Protein AF-A0A955RW13-F1 (afdb_monomer_lite)

Sequence (244 aa):
MKIMKAGRLACYWISVWMIIGTLNPRTCAAVESSLSVQYRVSESQRVLEEFVGYLHRVSLDEIASASKVLILIPNAIEESYVFKGQHGEGVMLYRSDNGSWNGPAFISLFGKSSDWNSADTTADLVMVLPSAAGMDPLLQHRFILGSDIRSVAGYPAKSDVFSSDPPIRTFLRQDDIFIGVDLNGSVIQEDLEANKAYYTQALTSHDILTGKHLSPGPDSGGFGGIITRMNGFPEFEQTMQRVE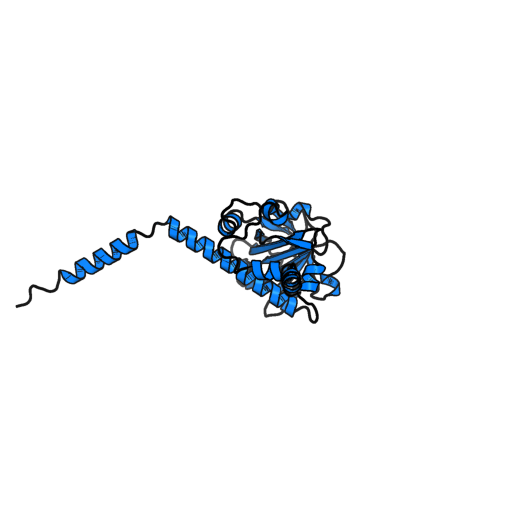

Radius of gyration: 22.82 Å; chains: 1; bounding box: 58×75×68 Å

Foldseek 3Di:
DDPPDDPPVVVVVVVVVVVVVPPDVVVVVLVVLLVVLQVQLAQQVVVLVLLQVQQPPHDLLNLLVQFFKKWKWFFFWQDPDDQRWIKTKHFMWGQDPVSAIFDRFIKMKIFHDPDDDDDRDTKIKMKTFRDPPLCPQVLDQKDFECVSADAWFFDSYSCGSNPPDGHIHMWIDDPSDITTDDRGGMMMGTDQSSVCSFQVDRDGSNCRRVVPDDPGGPDCPGCVVVSCVNSDPPVVVVVVVVVD

Secondary structure (DSSP, 8-state):
----SSHHHHHHHHHHHHHHTTS-HHHHHHHHHHHHHHHHHHHHHHHHHHHHHHSTT--HHHHHHH-SEEEEEEEEEEE-SSS-EEEEEEEEEEE-TTS-EEEEEEEEEEEEP-S-----EEEEEEEEE--STT-GGGGSSEEEBTTTB-EEEPPSSHHHHT-SS-SEEEEEEETTEEEE---TT-EEEE-HHHHHHHHSS---HHHHHTTS--PPPS-TTSTHHHHHHHH--SHHHHHHTT--

pLDDT: mean 75.48, std 17.55, range [38.62, 96.25]

Structure (mmCIF, N/CA/C/O backbone):
data_AF-A0A955RW13-F1
#
_entry.id   AF-A0A955RW13-F1
#
loop_
_atom_site.group_PDB
_atom_site.id
_atom_site.type_symbol
_atom_site.label_atom_id
_atom_site.label_alt_id
_atom_site.label_comp_id
_atom_site.label_asym_id
_atom_site.label_entity_id
_atom_site.label_seq_id
_atom_site.pdbx_PDB_ins_code
_atom_site.Cartn_x
_atom_site.Cartn_y
_atom_site.Cartn_z
_atom_site.occupancy
_atom_site.B_iso_or_equiv
_atom_site.auth_seq_id
_atom_site.auth_comp_id
_atom_site.auth_asym_id
_atom_site.auth_atom_id
_atom_site.pdbx_PDB_model_num
ATOM 1 N N . MET A 1 1 ? -1.149 58.645 45.155 1.00 42.94 1 MET A N 1
ATOM 2 C CA . MET A 1 1 ? -1.789 58.103 43.933 1.00 42.94 1 MET A CA 1
ATOM 3 C C . MET A 1 1 ? -0.889 57.035 43.311 1.00 42.94 1 MET A C 1
ATOM 5 O O . MET A 1 1 ? 0.039 57.408 42.612 1.00 42.94 1 MET A O 1
ATOM 9 N N . LYS A 1 2 ? -1.095 55.746 43.641 1.00 41.25 2 LYS A N 1
ATOM 10 C CA . LYS A 1 2 ? -0.652 54.532 42.899 1.00 41.25 2 LYS A CA 1
ATOM 11 C C . LYS A 1 2 ? -0.868 53.286 43.782 1.00 41.25 2 LYS A C 1
ATOM 13 O O . LYS A 1 2 ? 0.075 52.674 44.256 1.00 41.25 2 LYS A O 1
ATOM 18 N N . ILE A 1 3 ? -2.129 52.925 44.021 1.00 47.41 3 ILE A N 1
ATOM 19 C CA . ILE A 1 3 ? -2.504 51.635 44.634 1.00 47.41 3 ILE A CA 1
ATOM 20 C C . ILE A 1 3 ? -3.593 50.980 43.774 1.00 47.41 3 ILE A C 1
ATOM 22 O O . ILE A 1 3 ? -4.636 50.588 44.266 1.00 47.41 3 ILE A O 1
ATOM 26 N N . MET A 1 4 ? -3.426 50.955 42.449 1.00 44.25 4 MET A N 1
ATOM 27 C CA . MET A 1 4 ? -4.432 50.377 41.545 1.00 44.25 4 MET A CA 1
ATOM 28 C C . MET A 1 4 ? -3.802 49.898 40.229 1.00 44.25 4 MET A C 1
ATOM 30 O O . MET A 1 4 ? -4.106 50.457 39.184 1.00 44.25 4 MET A O 1
ATOM 34 N N . LYS A 1 5 ? -2.902 48.902 40.240 1.00 44.88 5 LYS A N 1
ATOM 35 C CA . LYS A 1 5 ? -2.536 48.166 38.999 1.00 44.88 5 LYS A CA 1
ATOM 36 C C . LYS A 1 5 ? -2.242 46.664 39.168 1.00 44.88 5 LYS A C 1
ATOM 38 O O . LYS A 1 5 ? -2.245 45.961 38.167 1.00 44.88 5 LYS A O 1
ATOM 43 N N . ALA A 1 6 ? -2.073 46.139 40.385 1.00 46.06 6 ALA A N 1
ATOM 44 C CA . ALA A 1 6 ? -1.667 44.738 40.582 1.00 46.06 6 ALA A CA 1
ATOM 45 C C . ALA A 1 6 ? -2.797 43.693 40.408 1.00 46.06 6 ALA A C 1
ATOM 47 O O . ALA A 1 6 ? -2.524 42.562 40.025 1.00 46.06 6 ALA A O 1
ATOM 48 N N . GLY A 1 7 ? -4.069 44.054 40.624 1.00 42.47 7 GLY A N 1
ATOM 49 C CA . GLY A 1 7 ? -5.179 43.082 40.609 1.00 42.47 7 GLY A CA 1
ATOM 50 C C . GLY A 1 7 ? -5.690 42.657 39.223 1.00 42.47 7 GLY A C 1
ATOM 51 O O . GLY A 1 7 ? -6.276 41.590 39.091 1.00 42.47 7 GLY A O 1
ATOM 52 N N . ARG A 1 8 ? -5.467 43.456 38.168 1.00 46.72 8 ARG A N 1
ATOM 53 C CA . ARG A 1 8 ? -6.015 43.169 36.822 1.00 46.72 8 ARG A CA 1
ATOM 54 C C . ARG A 1 8 ? -5.210 42.137 36.026 1.00 46.72 8 ARG A C 1
ATOM 56 O O . ARG A 1 8 ? -5.782 41.469 35.175 1.00 46.72 8 ARG A O 1
ATOM 63 N N . LEU A 1 9 ? -3.918 41.981 36.318 1.00 47.44 9 LEU A N 1
ATOM 64 C CA . LEU A 1 9 ? -3.059 40.974 35.680 1.00 47.44 9 LEU A CA 1
ATOM 65 C C . LEU A 1 9 ? -3.255 39.580 36.293 1.00 47.44 9 LEU A C 1
ATOM 67 O O . LEU A 1 9 ? -3.246 38.596 35.562 1.00 47.44 9 LEU A O 1
ATOM 71 N N . ALA A 1 10 ? -3.528 39.493 37.599 1.00 44.78 10 ALA A N 1
ATOM 72 C CA . ALA A 1 10 ? -3.781 38.221 38.279 1.00 44.78 10 ALA A CA 1
ATOM 73 C C . ALA A 1 10 ? -5.064 37.524 37.782 1.00 44.78 10 ALA A C 1
ATOM 75 O O . ALA A 1 10 ? -5.056 36.315 37.566 1.00 44.78 10 ALA A O 1
ATOM 76 N N . CYS A 1 11 ? -6.138 38.275 37.503 1.00 48.78 11 CYS A N 1
ATOM 77 C CA . CYS A 1 11 ? -7.357 37.696 36.926 1.00 48.78 11 CYS A CA 1
ATOM 78 C C . CYS A 1 11 ? -7.154 37.160 35.502 1.00 48.78 11 CYS A C 1
ATOM 80 O O . CYS A 1 11 ? -7.785 36.170 35.154 1.00 48.78 11 CYS A O 1
ATOM 82 N N . TYR A 1 12 ? -6.269 37.769 34.701 1.00 48.22 12 TYR A N 1
ATOM 83 C CA . TYR A 1 12 ? -6.042 37.358 33.309 1.00 48.22 12 TYR A CA 1
ATOM 84 C C . TYR A 1 12 ? -5.275 36.031 33.212 1.00 48.22 12 TYR A C 1
ATOM 86 O O . TYR A 1 12 ? -5.558 35.208 32.348 1.00 48.22 12 TYR A O 1
ATOM 94 N N . TRP A 1 13 ? -4.338 35.785 34.132 1.00 46.59 13 TRP A N 1
ATOM 95 C CA . TRP A 1 13 ? -3.596 34.521 34.189 1.00 46.59 13 TRP A CA 1
ATOM 96 C C . TRP A 1 13 ? -4.457 33.360 34.706 1.00 46.59 13 TRP A C 1
ATOM 98 O O . TRP A 1 13 ? -4.338 32.241 34.211 1.00 46.59 13 TRP A O 1
ATOM 108 N N . ILE A 1 14 ? -5.378 33.634 35.637 1.00 52.44 14 ILE A N 1
ATOM 109 C CA . ILE A 1 14 ? -6.316 32.632 36.168 1.00 52.44 14 ILE A CA 1
ATOM 110 C C . ILE A 1 14 ? -7.407 32.295 35.140 1.00 52.44 14 ILE A C 1
ATOM 112 O O . ILE A 1 14 ? -7.767 31.127 34.995 1.00 52.44 14 ILE A O 1
ATOM 116 N N . SER A 1 15 ? -7.896 33.275 34.370 1.00 51.44 15 SER A N 1
ATOM 117 C CA . SER A 1 15 ? -8.883 33.013 33.316 1.00 51.44 15 SER A CA 1
ATOM 118 C C . SER A 1 15 ? -8.293 32.244 32.131 1.00 51.44 15 SER A C 1
ATOM 120 O O . SER A 1 15 ? -8.970 31.382 31.581 1.00 51.44 15 SER A O 1
ATOM 122 N N . VAL A 1 16 ? -7.027 32.480 31.766 1.00 53.09 16 VAL A N 1
ATOM 123 C CA . VAL A 1 16 ? -6.359 31.721 30.691 1.00 53.09 16 VAL A CA 1
ATOM 124 C C . VAL A 1 16 ? -6.113 30.259 31.098 1.00 53.09 16 VAL A C 1
ATOM 126 O O . VAL A 1 16 ? -6.351 29.363 30.292 1.00 53.09 16 VAL A O 1
ATOM 129 N N . TRP A 1 17 ? -5.750 29.983 32.356 1.00 50.62 17 TRP A N 1
ATOM 130 C CA . TRP A 1 17 ? -5.615 28.605 32.859 1.00 50.62 17 TRP A CA 1
ATOM 131 C C . TRP A 1 17 ? -6.956 27.863 32.993 1.00 50.62 17 TRP A C 1
ATOM 133 O O . TRP A 1 17 ? -7.019 26.664 32.725 1.00 50.62 17 TRP A O 1
ATOM 143 N N . MET A 1 18 ? -8.047 28.557 33.345 1.00 47.19 18 MET A N 1
ATOM 144 C CA . MET A 1 18 ? -9.386 27.944 33.381 1.00 47.19 18 MET A CA 1
ATOM 145 C C . MET A 1 18 ? -9.926 27.590 31.994 1.00 47.19 18 MET A C 1
ATOM 147 O O . MET A 1 18 ? -10.647 26.605 31.867 1.00 47.19 18 MET A O 1
ATOM 151 N N . ILE A 1 19 ? -9.574 28.350 30.954 1.00 53.59 19 ILE A N 1
ATOM 152 C CA . ILE A 1 19 ? -10.000 28.033 29.584 1.00 53.59 19 ILE A CA 1
ATOM 153 C C . ILE A 1 19 ? -9.232 26.809 29.053 1.00 53.59 19 ILE A C 1
ATOM 155 O O . ILE A 1 19 ? -9.830 25.940 28.423 1.00 53.59 19 ILE A O 1
ATOM 159 N N . ILE A 1 20 ? -7.946 26.664 29.397 1.00 54.00 20 ILE A N 1
ATOM 160 C CA . ILE A 1 20 ? -7.120 25.505 29.005 1.00 54.00 20 ILE A CA 1
ATOM 161 C C . ILE A 1 20 ? -7.543 24.218 29.742 1.00 54.00 20 ILE A C 1
ATOM 163 O O . ILE A 1 20 ? -7.501 23.136 29.163 1.00 54.00 20 ILE A O 1
ATOM 167 N N . GLY A 1 21 ? -8.037 24.322 30.982 1.00 49.50 21 GLY A N 1
ATOM 168 C CA . GLY A 1 21 ? -8.491 23.178 31.789 1.00 49.50 21 GLY A CA 1
ATOM 169 C C . GLY A 1 21 ? -9.761 22.465 31.299 1.00 49.50 21 GLY A C 1
ATOM 170 O O . GLY A 1 21 ? -10.187 21.499 31.928 1.00 49.50 21 GLY A O 1
ATOM 171 N N . THR A 1 22 ? -10.376 22.919 30.202 1.00 54.78 22 THR A N 1
ATOM 172 C CA . THR A 1 22 ? -11.577 22.292 29.614 1.00 54.78 22 THR A CA 1
ATOM 173 C C . THR A 1 22 ? -11.295 21.452 28.368 1.00 54.78 22 THR A C 1
ATOM 175 O O . THR A 1 22 ? -12.201 20.774 27.878 1.00 54.78 22 THR A O 1
ATOM 178 N N . LEU A 1 23 ? -10.048 21.421 27.881 1.00 52.84 23 LEU A N 1
ATOM 179 C CA . LEU A 1 23 ? -9.635 20.471 26.849 1.00 52.84 23 LEU A CA 1
ATOM 180 C C . LEU A 1 23 ? -9.520 19.088 27.486 1.00 52.84 23 LEU A C 1
ATOM 182 O O . LEU A 1 23 ? -8.485 18.680 28.008 1.00 52.84 23 LEU A O 1
ATOM 186 N N . ASN A 1 24 ? -10.647 18.385 27.484 1.00 57.31 24 ASN A N 1
ATOM 187 C CA . ASN A 1 24 ? -10.742 17.001 27.906 1.00 57.31 24 ASN A CA 1
ATOM 188 C C . ASN A 1 24 ? -9.656 16.195 27.159 1.00 57.31 24 ASN A C 1
ATOM 190 O O . ASN A 1 24 ? -9.630 16.225 25.930 1.00 57.31 24 ASN A O 1
ATOM 194 N N . PRO A 1 25 ? -8.772 15.437 27.831 1.00 60.44 25 PRO A N 1
ATOM 195 C CA . PRO A 1 25 ? -7.669 14.725 27.166 1.00 60.44 25 PRO A CA 1
ATOM 196 C C . PRO A 1 25 ? -8.153 13.767 26.062 1.00 60.44 25 PRO A C 1
ATOM 198 O O . PRO A 1 25 ? -7.442 13.491 25.101 1.00 60.44 25 PRO A O 1
ATOM 201 N N . ARG A 1 26 ? -9.415 13.327 26.152 1.00 58.16 26 ARG A N 1
ATOM 202 C CA . ARG A 1 26 ? -10.095 12.506 25.142 1.00 58.16 26 ARG A CA 1
ATOM 203 C C . ARG A 1 26 ? -10.322 13.222 23.809 1.00 58.16 26 ARG A C 1
ATOM 205 O O . ARG A 1 26 ? -10.229 12.574 22.775 1.00 58.16 26 ARG A O 1
ATOM 212 N N . THR A 1 27 ? -10.614 14.526 23.808 1.00 60.31 27 THR A N 1
ATOM 213 C CA . THR A 1 27 ? -10.806 15.270 22.551 1.00 60.31 27 THR A CA 1
ATOM 214 C C . THR A 1 27 ? -9.478 15.507 21.840 1.00 60.31 27 THR A C 1
ATOM 216 O O . THR A 1 27 ? -9.446 15.490 20.620 1.00 60.31 27 THR A O 1
ATOM 219 N N . CYS A 1 28 ? -8.377 15.651 22.583 1.00 56.97 28 CYS A N 1
ATOM 220 C CA . CYS A 1 28 ? -7.040 15.809 22.006 1.00 56.97 28 CYS A CA 1
ATOM 221 C C . CYS A 1 28 ? -6.574 14.531 21.283 1.00 56.97 28 CYS A C 1
ATOM 223 O O . CYS A 1 28 ? -6.187 14.599 20.123 1.00 56.97 28 CYS A O 1
ATOM 225 N N . ALA A 1 29 ? -6.721 13.360 21.917 1.00 61.34 29 ALA A N 1
ATOM 226 C CA . ALA A 1 29 ? -6.347 12.069 21.322 1.00 61.34 29 ALA A CA 1
ATOM 227 C C . ALA A 1 29 ? -7.210 11.681 20.102 1.00 61.34 29 ALA A C 1
ATOM 229 O O . ALA A 1 29 ? -6.725 11.082 19.142 1.00 61.34 29 ALA A O 1
ATOM 230 N N . ALA A 1 30 ? -8.498 12.042 20.112 1.00 60.31 30 ALA A N 1
ATOM 231 C CA . ALA A 1 30 ? -9.379 11.827 18.963 1.00 60.31 30 ALA A CA 1
ATOM 232 C C . ALA A 1 30 ? -8.985 12.708 17.763 1.00 60.31 30 ALA A C 1
ATOM 234 O O . ALA A 1 30 ? -9.000 12.249 16.625 1.00 60.31 30 ALA A O 1
ATOM 235 N N . VAL A 1 31 ? -8.585 13.959 18.010 1.00 64.25 31 VAL A N 1
ATOM 236 C CA . VAL A 1 31 ? -8.102 14.853 16.948 1.00 64.25 31 VAL A CA 1
ATOM 237 C C . VAL A 1 31 ? -6.751 14.377 16.408 1.00 64.25 31 VAL A C 1
ATOM 239 O O . VAL A 1 31 ? -6.580 14.304 15.196 1.00 64.25 31 VAL A O 1
ATOM 242 N N . GLU A 1 32 ? -5.820 13.978 17.275 1.00 69.06 32 GLU A N 1
ATOM 243 C CA . GLU A 1 32 ? -4.501 13.467 16.880 1.00 69.06 32 GLU A CA 1
ATOM 244 C C . GLU A 1 32 ? -4.594 12.209 16.002 1.00 69.06 32 GLU A C 1
ATOM 246 O O . GLU A 1 32 ? -3.993 12.165 14.930 1.00 69.06 32 GLU A O 1
ATOM 251 N N . SER A 1 33 ? -5.425 11.238 16.394 1.00 68.69 33 SER A N 1
ATOM 252 C CA . SER A 1 33 ? -5.683 10.038 15.582 1.00 68.69 33 SER A CA 1
ATOM 253 C C . SER A 1 33 ? -6.356 10.354 14.242 1.00 68.69 33 SER A C 1
ATOM 255 O O . SER A 1 33 ? -6.008 9.766 13.223 1.00 68.69 33 SER A O 1
ATOM 257 N N . SER A 1 34 ? -7.282 11.317 14.197 1.00 69.12 34 SER A N 1
ATOM 258 C CA . SER A 1 34 ? -7.908 11.726 12.932 1.00 69.12 34 SER A CA 1
ATOM 259 C C . SER A 1 34 ? -6.924 12.407 11.971 1.00 69.12 34 SER A C 1
ATOM 261 O O . SER A 1 34 ? -7.019 12.217 10.758 1.00 69.12 34 SER A O 1
ATOM 263 N N . LEU A 1 35 ? -5.964 13.179 12.495 1.00 74.19 35 LEU A N 1
ATOM 264 C CA . LEU A 1 35 ? -4.938 13.859 11.702 1.00 74.19 35 LEU A CA 1
ATOM 265 C C . LEU A 1 35 ? -3.891 12.876 11.171 1.00 74.19 35 LEU A C 1
ATOM 267 O O . LEU A 1 35 ? -3.518 12.972 10.004 1.00 74.19 35 LEU A O 1
ATOM 271 N N . SER A 1 36 ? -3.448 11.915 11.988 1.00 81.75 36 SER A N 1
ATOM 272 C CA . SER A 1 36 ? -2.479 10.900 11.554 1.00 81.75 36 SER A CA 1
ATOM 273 C C . SER A 1 36 ? -3.051 10.000 10.455 1.00 81.75 36 SER A C 1
ATOM 275 O O . SER A 1 36 ? -2.387 9.726 9.457 1.00 81.75 36 SER A O 1
ATOM 277 N N . VAL A 1 37 ? -4.320 9.612 10.584 1.00 85.31 37 VAL A N 1
ATOM 278 C CA . VAL A 1 37 ? -5.053 8.838 9.578 1.00 85.31 37 VAL A CA 1
ATOM 279 C C . VAL A 1 37 ? -5.177 9.606 8.259 1.00 85.31 37 VAL A C 1
ATOM 281 O O . VAL A 1 37 ? -4.891 9.054 7.195 1.00 85.31 37 VAL A O 1
ATOM 284 N N . GLN A 1 38 ? -5.554 10.888 8.306 1.00 84.38 38 GLN A N 1
ATOM 285 C CA . GLN A 1 38 ? -5.628 11.735 7.110 1.00 84.38 38 GLN A CA 1
ATOM 286 C C . GLN A 1 38 ? -4.262 11.910 6.442 1.00 84.38 38 GLN A C 1
ATOM 288 O O . GLN A 1 38 ? -4.168 11.833 5.217 1.00 84.38 38 GLN A O 1
ATOM 293 N N . TYR A 1 39 ? -3.205 12.091 7.234 1.00 86.44 39 TYR A N 1
ATOM 294 C CA . TYR A 1 39 ? -1.836 12.182 6.737 1.00 86.44 39 TYR A CA 1
ATOM 295 C C . TYR A 1 39 ? -1.414 10.903 6.002 1.00 86.44 39 TYR A C 1
ATOM 297 O O . TYR A 1 39 ? -0.985 10.975 4.854 1.00 86.44 39 TYR A O 1
ATOM 305 N N . ARG A 1 40 ? -1.627 9.725 6.606 1.00 89.44 40 ARG A N 1
ATOM 306 C CA . ARG A 1 40 ? -1.324 8.422 5.982 1.00 89.44 40 ARG A CA 1
ATOM 307 C C . ARG A 1 40 ? -2.047 8.237 4.660 1.00 89.44 40 ARG A C 1
ATOM 309 O O . ARG A 1 40 ? -1.454 7.751 3.700 1.00 89.44 40 ARG A O 1
ATOM 316 N N . VAL A 1 41 ? -3.317 8.632 4.609 1.00 88.75 41 VAL A N 1
ATOM 317 C CA . VAL A 1 41 ? -4.108 8.612 3.380 1.00 88.75 41 VAL A CA 1
ATOM 318 C C . VAL A 1 41 ? -3.482 9.536 2.338 1.00 88.75 41 VAL A C 1
ATOM 320 O O . VAL A 1 41 ? -3.088 9.045 1.287 1.00 88.75 41 VAL A O 1
ATOM 323 N N . SER A 1 42 ? -3.321 10.824 2.643 1.00 88.38 42 SER A N 1
ATOM 324 C CA . SER A 1 42 ? -2.771 11.830 1.722 1.00 88.38 42 SER A CA 1
ATOM 325 C C . SER A 1 42 ? -1.399 11.439 1.168 1.00 88.38 42 SER A C 1
ATOM 327 O O . SER A 1 42 ? -1.170 11.482 -0.039 1.00 88.38 42 SER A O 1
ATOM 329 N N . GLU A 1 43 ? -0.484 11.007 2.032 1.00 90.62 43 GLU A N 1
ATOM 330 C CA . GLU A 1 43 ? 0.863 10.620 1.617 1.00 90.62 43 GLU A CA 1
ATOM 331 C C . GLU A 1 43 ? 0.867 9.336 0.785 1.00 90.62 43 GLU A C 1
ATOM 333 O O . GLU A 1 43 ? 1.573 9.247 -0.214 1.00 90.62 43 GLU A O 1
ATOM 338 N N . SER A 1 44 ? 0.022 8.360 1.116 1.00 92.81 44 SER A N 1
ATOM 339 C CA . SER A 1 44 ? -0.118 7.158 0.288 1.00 92.81 44 SER A CA 1
ATOM 340 C C . SER A 1 44 ? -0.683 7.488 -1.099 1.00 92.81 44 SER A C 1
ATOM 342 O O . SER A 1 44 ? -0.281 6.877 -2.088 1.00 92.81 44 SER A O 1
ATOM 344 N N . GLN A 1 45 ? -1.589 8.470 -1.203 1.00 90.12 45 GLN A N 1
ATOM 345 C CA . GLN A 1 45 ? -2.083 8.960 -2.495 1.00 90.12 45 GLN A CA 1
ATOM 346 C C . GLN A 1 45 ? -0.958 9.592 -3.317 1.00 90.12 45 GLN A C 1
ATOM 348 O O . GLN A 1 45 ? -0.814 9.253 -4.491 1.00 90.12 45 GLN A O 1
ATOM 353 N N . ARG A 1 46 ? -0.135 10.445 -2.693 1.00 91.31 46 ARG A N 1
ATOM 354 C CA . ARG A 1 46 ? 1.047 11.051 -3.323 1.00 91.31 46 ARG A CA 1
ATOM 355 C C . ARG A 1 46 ? 1.983 9.979 -3.880 1.00 91.31 46 ARG A C 1
ATOM 357 O O . ARG A 1 46 ? 2.338 10.029 -5.053 1.00 91.31 46 ARG A O 1
ATOM 364 N N . VAL A 1 47 ? 2.315 8.977 -3.066 1.00 92.75 47 VAL A N 1
ATOM 365 C CA . VAL A 1 47 ? 3.195 7.867 -3.459 1.00 92.75 47 VAL A CA 1
ATOM 366 C C . VAL A 1 47 ? 2.628 7.080 -4.642 1.00 92.75 47 VAL A C 1
ATOM 368 O O . VAL A 1 47 ? 3.366 6.739 -5.564 1.00 92.75 47 VAL A O 1
ATOM 371 N N . LEU A 1 48 ? 1.318 6.809 -4.655 1.00 91.50 48 LEU A N 1
ATOM 372 C CA . LEU A 1 48 ? 0.676 6.134 -5.784 1.00 91.50 48 LEU A CA 1
ATOM 373 C C . LEU A 1 48 ? 0.750 6.973 -7.065 1.00 91.50 48 LEU A C 1
ATOM 375 O O . LEU A 1 48 ? 1.074 6.439 -8.124 1.00 91.50 48 LEU A O 1
ATOM 379 N N . GLU A 1 49 ? 0.450 8.269 -6.983 1.00 89.25 49 GLU A N 1
ATOM 380 C CA . GLU A 1 49 ? 0.490 9.176 -8.134 1.00 89.25 49 GLU A CA 1
ATOM 381 C C . GLU A 1 49 ? 1.910 9.316 -8.698 1.00 89.25 49 GLU A C 1
ATOM 383 O O . GLU A 1 49 ? 2.101 9.270 -9.914 1.00 89.25 49 GLU A O 1
ATOM 388 N N . GLU A 1 50 ? 2.917 9.398 -7.832 1.00 90.75 50 GLU A N 1
ATOM 389 C CA . GLU A 1 50 ? 4.325 9.411 -8.230 1.00 90.75 50 GLU A CA 1
ATOM 390 C C . GLU A 1 50 ? 4.775 8.081 -8.832 1.00 90.75 50 GLU A C 1
ATOM 392 O O . GLU A 1 50 ? 5.484 8.081 -9.836 1.00 90.75 50 GLU A O 1
ATOM 397 N N . PHE A 1 51 ? 4.344 6.946 -8.275 1.00 91.38 51 PHE A N 1
ATOM 398 C CA . PHE A 1 51 ? 4.658 5.630 -8.831 1.00 91.38 51 PHE A CA 1
ATOM 399 C C . PHE A 1 51 ? 4.053 5.448 -10.227 1.00 91.38 51 PHE A C 1
ATOM 401 O O . PHE A 1 51 ? 4.739 5.009 -11.151 1.00 91.38 51 PHE A O 1
ATOM 408 N N . VAL A 1 52 ? 2.790 5.849 -10.411 1.00 88.56 52 VAL A N 1
ATOM 409 C CA . VAL A 1 52 ? 2.131 5.878 -11.727 1.00 88.56 52 VAL A CA 1
ATOM 410 C C . VAL A 1 52 ? 2.898 6.796 -12.682 1.00 88.56 52 VAL A C 1
ATOM 412 O O . VAL A 1 52 ? 3.166 6.410 -13.816 1.00 88.56 52 VAL A O 1
ATOM 415 N N . GLY A 1 53 ? 3.288 7.990 -12.225 1.00 87.75 53 GLY A N 1
ATOM 416 C CA . GLY A 1 53 ? 4.053 8.949 -13.021 1.00 87.75 53 GLY A CA 1
ATOM 417 C C . GLY A 1 53 ? 5.443 8.444 -13.424 1.00 87.75 53 GLY A C 1
ATOM 418 O O . GLY A 1 53 ? 5.892 8.716 -14.540 1.00 87.75 53 GLY A O 1
ATOM 419 N N . TYR A 1 54 ? 6.100 7.677 -12.550 1.00 88.56 54 TYR A N 1
ATOM 420 C CA . TYR A 1 54 ? 7.406 7.069 -12.802 1.00 88.56 54 TYR A CA 1
ATOM 421 C C . TYR A 1 54 ? 7.332 5.969 -13.868 1.00 88.56 54 TYR A C 1
ATOM 423 O O . TYR A 1 54 ? 8.219 5.845 -14.717 1.00 88.56 54 TYR A O 1
ATOM 431 N N . LEU A 1 55 ? 6.249 5.187 -13.873 1.00 83.31 55 LEU A N 1
ATOM 432 C CA . LEU A 1 55 ? 5.970 4.195 -14.907 1.00 83.31 55 LEU A CA 1
ATOM 433 C C . LEU A 1 55 ? 5.558 4.906 -16.207 1.00 83.31 55 LEU A C 1
ATOM 435 O O . LEU A 1 55 ? 4.383 5.011 -16.549 1.00 83.31 55 LEU A O 1
ATOM 439 N N . HIS A 1 56 ? 6.542 5.413 -16.956 1.00 70.69 56 HIS A N 1
ATOM 440 C CA . HIS A 1 56 ? 6.329 6.118 -18.221 1.00 70.69 56 HIS A CA 1
ATOM 441 C C . HIS A 1 56 ? 5.283 5.417 -19.111 1.00 70.69 56 HIS A C 1
ATOM 443 O O . HIS A 1 56 ? 5.440 4.249 -19.470 1.00 70.69 56 HIS A O 1
ATOM 449 N N . ARG A 1 57 ? 4.259 6.169 -19.546 1.00 72.88 57 ARG A N 1
ATOM 450 C CA . ARG A 1 57 ? 3.149 5.697 -20.406 1.00 72.88 57 ARG A CA 1
ATOM 451 C C . ARG A 1 57 ? 2.217 4.666 -19.755 1.00 72.88 57 ARG A C 1
ATOM 453 O O . ARG A 1 57 ? 1.585 3.896 -20.477 1.00 72.88 57 ARG A O 1
ATOM 460 N N . VAL A 1 58 ? 2.129 4.653 -18.429 1.00 79.06 58 VAL A N 1
ATOM 461 C CA . VAL A 1 58 ? 1.129 3.886 -17.688 1.00 79.06 58 VAL A CA 1
ATOM 462 C C . VAL A 1 58 ? 0.164 4.854 -17.007 1.00 79.06 58 VAL A C 1
ATOM 464 O O . VAL A 1 58 ? 0.572 5.782 -16.318 1.00 79.06 58 VAL A O 1
ATOM 467 N N . SER A 1 59 ? -1.128 4.659 -17.232 1.00 82.06 59 SER A N 1
ATOM 468 C CA . SER A 1 59 ? -2.198 5.391 -16.553 1.00 82.06 59 SER A CA 1
ATOM 469 C C . SER A 1 59 ? -2.578 4.732 -15.224 1.00 82.06 59 SER A C 1
ATOM 471 O O . SER A 1 59 ? -2.347 3.539 -15.011 1.00 82.06 59 SER A O 1
ATOM 473 N N . LEU A 1 60 ? -3.214 5.501 -14.333 1.00 80.88 60 LEU A N 1
ATOM 474 C CA . LEU A 1 60 ? -3.767 4.968 -13.084 1.00 80.88 60 LEU A CA 1
ATOM 475 C C . LEU A 1 60 ? -4.759 3.828 -13.360 1.00 80.88 60 LEU A C 1
ATOM 477 O O . LEU A 1 60 ? -4.729 2.818 -12.662 1.00 80.88 60 LEU A O 1
ATOM 481 N N . ASP A 1 61 ? -5.568 3.957 -14.412 1.00 81.19 61 ASP A N 1
ATOM 482 C CA . ASP A 1 61 ? -6.548 2.947 -14.818 1.00 81.19 61 ASP A CA 1
ATOM 483 C C . ASP A 1 61 ? -5.873 1.654 -15.275 1.00 81.19 61 ASP A C 1
ATOM 485 O O . ASP A 1 61 ? -6.348 0.566 -14.963 1.00 81.19 61 ASP A O 1
ATOM 489 N N . GLU A 1 62 ? -4.732 1.738 -15.963 1.00 82.69 62 GLU A N 1
ATOM 490 C CA . GLU A 1 62 ? -3.972 0.552 -16.355 1.00 82.69 62 GLU A CA 1
ATOM 491 C C . GLU A 1 62 ? -3.426 -0.192 -15.132 1.00 82.69 62 GLU A C 1
ATOM 493 O O . GLU A 1 62 ? -3.617 -1.406 -15.042 1.00 82.69 62 GLU A O 1
ATOM 498 N N . ILE A 1 63 ? -2.830 0.511 -14.160 1.00 84.00 63 ILE A N 1
ATOM 499 C CA . ILE A 1 63 ? -2.364 -0.120 -12.911 1.00 84.00 63 ILE A CA 1
ATOM 500 C C . ILE A 1 63 ? -3.538 -0.686 -12.125 1.00 84.00 63 ILE A C 1
ATOM 502 O O . ILE A 1 63 ? -3.486 -1.835 -11.689 1.00 84.00 63 ILE A O 1
ATOM 506 N N . ALA A 1 64 ? -4.619 0.077 -11.991 1.00 82.94 64 ALA A N 1
ATOM 507 C CA . ALA A 1 64 ? -5.835 -0.365 -11.327 1.00 82.94 64 ALA A CA 1
ATOM 508 C C . ALA A 1 64 ? -6.454 -1.588 -12.030 1.00 82.94 64 ALA A C 1
ATOM 510 O O . ALA A 1 64 ? -7.016 -2.473 -11.388 1.00 82.94 64 ALA A O 1
ATOM 511 N N . SER A 1 65 ? -6.340 -1.676 -13.357 1.00 83.38 65 SER A N 1
ATOM 512 C CA . SER A 1 65 ? -6.883 -2.789 -14.131 1.00 83.38 65 SER A CA 1
ATOM 513 C C . SER A 1 65 ? -6.058 -4.074 -14.000 1.00 83.38 65 SER A C 1
ATOM 515 O O . SER A 1 65 ? -6.624 -5.168 -14.024 1.00 83.38 65 SER A O 1
ATOM 517 N N . ALA A 1 66 ? -4.741 -3.934 -13.850 1.00 84.06 66 ALA A N 1
ATOM 518 C CA . ALA A 1 66 ? -3.782 -5.033 -13.846 1.00 84.06 66 ALA A CA 1
ATOM 519 C C . ALA A 1 66 ? -3.373 -5.489 -12.438 1.00 84.06 66 ALA A C 1
ATOM 521 O O . ALA A 1 66 ? -2.711 -6.513 -12.302 1.00 84.06 66 ALA A O 1
ATOM 522 N N . SER A 1 67 ? -3.756 -4.744 -11.399 1.00 88.38 67 SER A N 1
ATOM 523 C CA . SER A 1 67 ? -3.490 -5.087 -10.004 1.00 88.38 67 SER A CA 1
ATOM 524 C C . SER A 1 67 ? -4.745 -5.561 -9.278 1.00 88.38 67 SER A C 1
ATOM 526 O O . SER A 1 67 ? -5.868 -5.119 -9.535 1.00 88.38 67 SER A O 1
ATOM 528 N N . LYS A 1 68 ? -4.534 -6.495 -8.353 1.00 89.94 68 LYS A N 1
ATOM 529 C CA . LYS A 1 68 ? -5.527 -6.970 -7.391 1.00 89.94 68 LYS A CA 1
ATOM 530 C C . LYS A 1 68 ? -5.319 -6.359 -6.016 1.00 89.94 68 LYS A C 1
ATOM 532 O O . LYS A 1 68 ? -6.305 -6.087 -5.342 1.00 89.94 68 LYS A O 1
ATOM 537 N N . VAL A 1 69 ? -4.073 -6.109 -5.616 1.00 92.00 69 VAL A N 1
ATOM 538 C CA . VAL A 1 69 ? -3.755 -5.423 -4.357 1.00 92.00 69 VAL A CA 1
ATOM 539 C C . VAL A 1 69 ? -2.695 -4.362 -4.599 1.00 92.00 69 VAL A C 1
ATOM 541 O O . VAL A 1 69 ? -1.728 -4.595 -5.328 1.00 92.00 69 VAL A O 1
ATOM 544 N N . LEU A 1 70 ? -2.884 -3.214 -3.952 1.00 93.88 70 LEU A N 1
ATOM 545 C CA . LEU A 1 70 ? -1.883 -2.162 -3.828 1.00 93.88 70 LEU A CA 1
ATOM 546 C C . LEU A 1 70 ? -1.617 -1.912 -2.348 1.00 93.88 70 LEU A C 1
ATOM 548 O O . LEU A 1 70 ? -2.549 -1.700 -1.574 1.00 93.88 70 LEU A O 1
ATOM 552 N N . ILE A 1 71 ? -0.347 -1.935 -1.965 1.00 95.25 71 ILE A N 1
ATOM 553 C CA . ILE A 1 71 ? 0.119 -1.565 -0.631 1.00 95.25 71 ILE A CA 1
ATOM 554 C C . ILE A 1 71 ? 1.010 -0.339 -0.780 1.00 95.25 71 ILE A C 1
ATOM 556 O O . ILE A 1 71 ? 1.937 -0.340 -1.588 1.00 95.25 71 ILE A O 1
ATOM 560 N N . LEU A 1 72 ? 0.711 0.700 -0.011 1.00 96.25 72 LEU A N 1
ATOM 561 C CA . LEU A 1 72 ? 1.358 2.003 -0.090 1.00 96.25 72 LEU A CA 1
ATOM 562 C C . LEU A 1 72 ? 1.777 2.391 1.323 1.00 96.25 72 LEU A C 1
ATOM 564 O O . LEU A 1 72 ? 0.919 2.544 2.191 1.00 96.25 72 LEU A O 1
ATOM 568 N N . ILE A 1 73 ? 3.080 2.499 1.564 1.00 95.38 73 ILE A N 1
ATOM 569 C CA . ILE A 1 73 ? 3.637 2.837 2.878 1.00 95.38 73 ILE A CA 1
ATOM 570 C C . ILE A 1 73 ? 4.577 4.029 2.683 1.00 95.38 73 ILE A C 1
ATOM 572 O O . ILE A 1 73 ? 5.741 3.835 2.325 1.00 95.38 73 ILE A O 1
ATOM 576 N N . PRO A 1 74 ? 4.070 5.262 2.836 1.00 93.19 74 PRO A N 1
ATOM 577 C CA . PRO A 1 74 ? 4.885 6.460 2.712 1.00 93.19 74 PRO A CA 1
ATOM 578 C C . PRO A 1 74 ? 5.836 6.613 3.900 1.00 93.19 74 PRO A C 1
ATOM 580 O O . PRO A 1 74 ? 5.508 6.211 5.017 1.00 93.19 74 PRO A O 1
ATOM 583 N N . ASN A 1 75 ? 6.976 7.265 3.670 1.00 88.12 75 ASN A N 1
ATOM 584 C CA . ASN A 1 75 ? 7.919 7.675 4.718 1.00 88.12 75 ASN A CA 1
ATOM 585 C C . ASN A 1 75 ? 8.303 6.546 5.700 1.00 88.12 75 ASN A C 1
ATOM 587 O O . ASN A 1 75 ? 8.458 6.793 6.896 1.00 88.12 75 ASN A O 1
ATOM 591 N N . ALA A 1 76 ? 8.448 5.309 5.216 1.00 85.50 76 ALA A N 1
ATOM 592 C CA . ALA A 1 76 ? 8.920 4.200 6.035 1.00 85.50 76 ALA A CA 1
ATOM 593 C C . ALA A 1 76 ? 10.324 4.527 6.563 1.00 85.50 76 ALA A C 1
ATOM 595 O O . ALA A 1 76 ? 11.215 4.881 5.791 1.00 85.50 76 ALA A O 1
ATOM 596 N N . ILE A 1 77 ? 10.495 4.440 7.880 1.00 75.81 77 ILE A N 1
ATOM 597 C CA . ILE A 1 77 ? 11.711 4.809 8.599 1.00 75.81 77 ILE A CA 1
ATOM 598 C C . ILE A 1 77 ? 12.599 3.574 8.731 1.00 75.81 77 ILE A C 1
ATOM 600 O O . ILE A 1 77 ? 12.162 2.518 9.201 1.00 75.81 77 ILE A O 1
ATOM 604 N N . GLU A 1 78 ? 13.869 3.722 8.373 1.00 69.88 78 GLU A N 1
ATOM 605 C CA . GLU A 1 78 ? 14.909 2.762 8.726 1.00 69.88 78 GLU A CA 1
ATOM 606 C C . GLU A 1 78 ? 15.598 3.210 10.023 1.00 69.88 78 GLU A C 1
ATOM 608 O O . GLU A 1 78 ? 16.434 4.112 10.013 1.00 69.88 78 GLU A O 1
ATOM 613 N N . GLU A 1 79 ? 15.254 2.604 11.166 1.00 55.75 79 GLU A N 1
ATOM 614 C CA . GLU A 1 79 ? 15.909 2.943 12.435 1.00 55.75 79 GLU A CA 1
ATOM 615 C C . GLU A 1 79 ? 17.219 2.158 12.602 1.00 55.75 79 GLU A C 1
ATOM 617 O O . GLU A 1 79 ? 17.259 0.921 12.592 1.00 55.75 79 GLU A O 1
ATOM 622 N N . SER A 1 80 ? 18.325 2.883 12.792 1.00 52.28 80 SER A N 1
ATOM 623 C CA . SER A 1 80 ? 19.677 2.317 12.809 1.00 52.28 80 SER A CA 1
ATOM 624 C C . SER A 1 80 ? 20.431 2.580 14.118 1.00 52.28 80 SER A C 1
ATOM 626 O O . SER A 1 80 ? 21.495 3.186 14.112 1.00 52.28 80 SER A O 1
ATOM 628 N N . TYR A 1 81 ? 1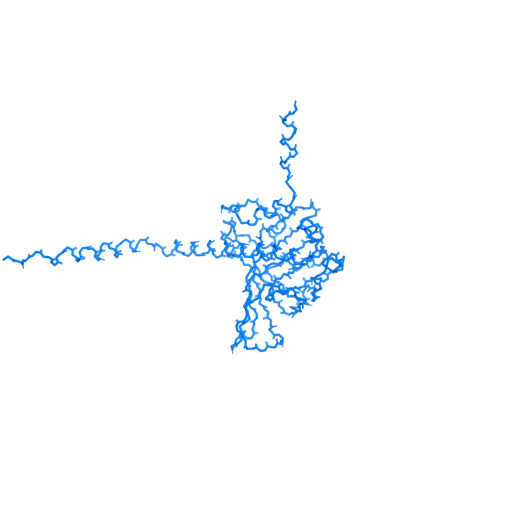9.953 2.093 15.274 1.00 45.12 81 TYR A N 1
ATOM 629 C CA . TYR A 1 81 ? 20.826 2.132 16.467 1.00 45.12 81 TYR A CA 1
ATOM 630 C C . TYR A 1 81 ? 20.599 1.071 17.555 1.00 45.12 81 TYR A C 1
ATOM 632 O O . TYR A 1 81 ? 21.577 0.571 18.107 1.00 45.12 81 TYR A O 1
ATOM 640 N N . VAL A 1 82 ? 19.360 0.664 17.863 1.00 43.34 82 VAL A N 1
ATOM 641 C CA . VAL A 1 82 ? 19.102 -0.291 18.974 1.00 43.34 82 VAL A CA 1
ATOM 642 C C . VAL A 1 82 ? 18.154 -1.423 18.579 1.00 43.34 82 VAL A C 1
ATOM 644 O O . VAL A 1 82 ? 18.408 -2.582 18.907 1.00 43.34 82 VAL A O 1
ATOM 647 N N . PHE A 1 83 ? 17.122 -1.116 17.7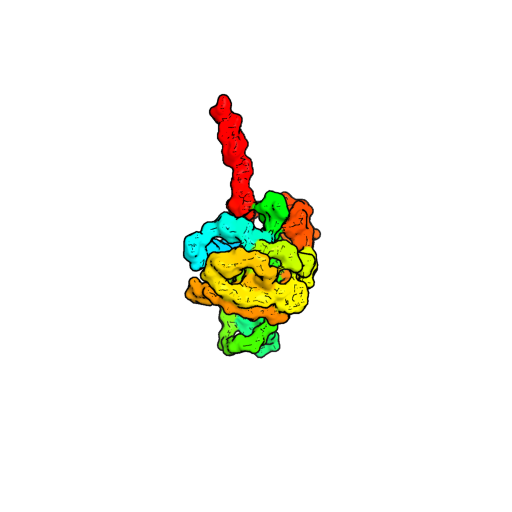95 1.00 52.94 83 PHE A N 1
ATOM 648 C CA . PHE A 1 83 ? 16.237 -2.086 17.160 1.00 52.94 83 PHE A CA 1
ATOM 649 C C . PHE A 1 83 ? 16.498 -2.017 15.655 1.00 52.94 83 PHE A C 1
ATOM 651 O O . PHE A 1 83 ? 16.084 -1.072 15.005 1.00 52.94 83 PHE A O 1
ATOM 658 N N . LYS A 1 84 ? 17.271 -2.963 15.106 1.00 52.91 84 LYS A N 1
ATOM 659 C CA . LYS A 1 84 ? 17.589 -3.021 13.667 1.00 52.91 84 LYS A CA 1
ATOM 660 C C . LYS A 1 84 ? 16.340 -3.406 12.872 1.00 52.91 84 LYS A C 1
ATOM 662 O O . LYS A 1 84 ? 16.147 -4.587 12.570 1.00 52.91 84 LYS A O 1
ATOM 667 N N . GLY A 1 85 ? 15.476 -2.439 12.599 1.00 68.56 85 GLY A N 1
ATOM 668 C CA . GLY A 1 85 ? 14.199 -2.687 11.957 1.00 68.56 85 GLY A CA 1
ATOM 669 C C . GLY A 1 85 ? 13.751 -1.534 11.077 1.00 68.56 85 GLY A C 1
ATOM 670 O O . GLY A 1 85 ? 14.074 -0.377 11.324 1.00 68.56 85 GLY A O 1
ATOM 671 N N . GLN A 1 86 ? 13.005 -1.885 10.040 1.00 75.88 86 GLN A N 1
ATOM 672 C CA . GLN A 1 86 ? 12.250 -0.928 9.244 1.00 75.88 86 GLN A CA 1
ATOM 673 C C . GLN A 1 86 ? 10.862 -0.816 9.864 1.00 75.88 86 GLN A C 1
ATOM 675 O O . GLN A 1 86 ? 10.246 -1.844 10.160 1.00 75.88 86 GLN A O 1
ATOM 680 N N . HIS A 1 87 ? 10.366 0.399 10.053 1.00 86.50 87 HIS A N 1
ATOM 681 C CA . HIS A 1 87 ? 9.003 0.639 10.501 1.00 86.50 87 HIS A CA 1
ATOM 682 C C . HIS A 1 87 ? 8.316 1.630 9.572 1.00 86.50 87 HIS A C 1
ATOM 684 O O . HIS A 1 87 ? 8.847 2.697 9.286 1.00 86.50 87 HIS A O 1
ATOM 690 N N . GLY A 1 88 ? 7.122 1.290 9.102 1.00 89.25 88 GLY A N 1
ATOM 691 C CA . GLY A 1 88 ? 6.331 2.195 8.280 1.00 89.25 88 GLY A CA 1
ATOM 692 C C . GLY A 1 88 ? 4.846 1.982 8.490 1.00 89.25 88 GLY A C 1
ATOM 693 O O . GLY A 1 88 ? 4.402 0.876 8.792 1.00 89.25 88 GLY A O 1
ATOM 694 N N . GLU A 1 89 ? 4.072 3.040 8.300 1.00 93.25 89 GLU A N 1
ATOM 695 C CA . GLU A 1 89 ? 2.618 3.004 8.365 1.00 93.25 89 GLU A CA 1
ATOM 696 C C . GLU A 1 89 ? 2.025 3.401 7.022 1.00 93.25 89 GLU A C 1
ATOM 698 O O . GLU A 1 89 ? 2.494 4.323 6.363 1.00 93.25 89 GLU A O 1
ATOM 703 N N . GLY A 1 90 ? 0.970 2.711 6.612 1.00 94.00 90 GLY A N 1
ATOM 704 C CA . GLY A 1 90 ? 0.407 2.916 5.290 1.00 94.00 90 GLY A CA 1
ATOM 705 C C . GLY A 1 90 ? -0.985 2.347 5.142 1.00 94.00 90 GLY A C 1
ATOM 706 O O . GLY A 1 90 ? -1.707 2.154 6.130 1.00 94.00 90 GLY A O 1
ATOM 707 N N . VAL A 1 91 ? -1.347 2.094 3.891 1.00 94.81 91 VAL A N 1
ATOM 708 C CA . VAL A 1 91 ? -2.653 1.575 3.502 1.00 94.81 91 VAL A CA 1
ATOM 709 C C . VAL A 1 91 ? -2.530 0.407 2.532 1.00 94.81 91 VAL A C 1
ATOM 711 O O . VAL A 1 91 ? -1.587 0.307 1.745 1.00 94.81 91 VAL A O 1
ATOM 714 N N . MET A 1 92 ? -3.539 -0.452 2.562 1.00 94.25 92 MET A N 1
ATOM 715 C CA . MET A 1 92 ? -3.780 -1.509 1.597 1.00 94.25 92 MET A CA 1
ATOM 716 C C . MET A 1 92 ? -5.113 -1.261 0.888 1.00 94.25 92 MET A C 1
ATOM 718 O O . MET A 1 92 ? -6.126 -0.945 1.518 1.00 94.25 92 MET A O 1
ATOM 722 N N . LEU A 1 93 ? -5.106 -1.422 -0.430 1.00 91.56 93 LEU A N 1
ATOM 723 C CA . LEU A 1 93 ? -6.272 -1.371 -1.301 1.00 91.56 93 LEU A CA 1
ATOM 724 C C . LEU A 1 93 ? -6.437 -2.723 -1.983 1.00 91.56 93 LEU A C 1
ATOM 726 O O . LEU A 1 93 ? -5.449 -3.331 -2.398 1.00 91.56 93 LEU A O 1
ATOM 730 N N . TYR A 1 94 ? -7.679 -3.163 -2.155 1.00 90.06 94 TYR A N 1
ATOM 731 C CA . TYR A 1 94 ? -7.990 -4.414 -2.838 1.00 90.06 94 TYR A CA 1
ATOM 732 C C . TYR A 1 94 ? -9.038 -4.216 -3.919 1.00 90.06 94 TYR A C 1
ATOM 734 O O . TYR A 1 94 ? -10.047 -3.555 -3.694 1.00 90.06 94 TYR A O 1
ATOM 742 N N . ARG A 1 95 ? -8.838 -4.859 -5.065 1.00 87.62 95 ARG A N 1
ATOM 743 C CA . ARG A 1 95 ? -9.801 -4.894 -6.155 1.00 87.62 95 ARG A CA 1
ATOM 744 C C . ARG A 1 95 ? -10.603 -6.188 -6.156 1.00 87.62 95 ARG A C 1
ATOM 746 O O . ARG A 1 95 ? -10.113 -7.250 -6.555 1.00 87.62 95 ARG A O 1
ATOM 753 N N . SER A 1 96 ? -11.874 -6.056 -5.806 1.00 84.31 96 SER A N 1
ATOM 754 C CA . SER A 1 96 ? -12.871 -7.119 -5.878 1.00 84.31 96 SER A CA 1
ATOM 755 C C . SER A 1 96 ? -13.025 -7.676 -7.294 1.00 84.31 96 SER A C 1
ATOM 757 O O . SER A 1 96 ? -12.654 -7.060 -8.297 1.00 84.31 96 SER A O 1
ATOM 759 N N . ASP A 1 97 ? -13.591 -8.874 -7.394 1.00 82.69 97 ASP A N 1
ATOM 760 C CA . ASP A 1 97 ? -13.769 -9.568 -8.675 1.00 82.69 97 ASP A CA 1
ATOM 761 C C . ASP A 1 97 ? -14.790 -8.901 -9.602 1.00 82.69 97 ASP A C 1
ATOM 763 O O . ASP A 1 97 ? -14.696 -9.037 -10.818 1.00 82.69 97 ASP A O 1
ATOM 767 N N . ASN A 1 98 ? -15.700 -8.103 -9.043 1.00 79.88 98 ASN A N 1
ATOM 768 C CA . ASN A 1 98 ? -16.594 -7.215 -9.792 1.00 79.88 98 ASN A CA 1
ATOM 769 C C . ASN A 1 98 ? -15.879 -5.967 -10.364 1.00 79.88 98 ASN A C 1
ATOM 771 O O . ASN A 1 98 ? -16.524 -5.138 -10.999 1.00 79.88 98 ASN A O 1
ATOM 775 N N . GLY A 1 99 ? -14.573 -5.813 -10.123 1.00 77.38 99 GLY A N 1
ATOM 776 C CA . GLY A 1 99 ? -13.761 -4.696 -10.592 1.00 77.38 99 GLY A CA 1
ATOM 777 C C . GLY A 1 99 ? -13.699 -3.498 -9.645 1.00 77.38 99 GLY A C 1
ATOM 778 O O . GLY A 1 99 ? -12.897 -2.604 -9.919 1.00 77.38 99 GLY A O 1
ATOM 779 N N . SER A 1 100 ? -14.466 -3.490 -8.545 1.00 82.19 100 SER A N 1
ATOM 780 C CA . SER A 1 100 ? -14.469 -2.391 -7.576 1.00 82.19 100 SER A CA 1
ATOM 781 C C . SER A 1 100 ? -13.327 -2.496 -6.566 1.00 82.19 100 SER A C 1
ATOM 783 O O . SER A 1 100 ? -13.065 -3.547 -5.985 1.00 82.19 100 SER A O 1
ATOM 785 N N . TRP A 1 101 ? -12.678 -1.374 -6.314 1.00 85.50 101 TRP A N 1
ATOM 786 C CA . TRP A 1 101 ? -11.680 -1.150 -5.291 1.00 85.50 101 TRP A CA 1
ATOM 787 C C . TRP A 1 101 ? -12.331 -0.879 -3.938 1.00 85.50 101 TRP A C 1
ATOM 789 O O . TRP A 1 101 ? -13.208 -0.023 -3.812 1.00 85.50 101 TRP A O 1
ATOM 799 N N . ASN A 1 102 ? -11.839 -1.600 -2.939 1.00 86.81 102 ASN A N 1
ATOM 800 C CA . ASN A 1 102 ? -12.168 -1.497 -1.529 1.00 86.81 102 ASN A CA 1
ATOM 801 C C . ASN A 1 102 ? -10.946 -0.984 -0.755 1.00 86.81 102 ASN A C 1
ATOM 803 O O . ASN A 1 102 ? -9.799 -1.225 -1.149 1.00 86.81 102 ASN A O 1
ATOM 807 N N . GLY A 1 103 ? -11.197 -0.321 0.372 1.00 86.69 103 GLY A N 1
ATOM 808 C CA . GLY A 1 103 ? -10.167 0.271 1.223 1.00 86.69 103 GLY A CA 1
ATOM 809 C C . GLY A 1 103 ? -10.389 1.764 1.483 1.00 86.69 103 GLY A C 1
ATOM 810 O O . GLY A 1 103 ? -11.438 2.302 1.121 1.00 86.69 103 GLY A O 1
ATOM 811 N N . PRO A 1 104 ? -9.399 2.444 2.090 1.00 91.50 104 PRO A N 1
ATOM 812 C CA . PRO A 1 104 ? -8.121 1.896 2.560 1.00 91.50 104 PRO A CA 1
ATOM 813 C C . PRO A 1 104 ? -8.261 1.040 3.827 1.00 91.50 104 PRO A C 1
ATOM 815 O O . PRO A 1 104 ? -8.969 1.422 4.755 1.00 91.50 104 PRO A O 1
ATOM 818 N N . ALA A 1 105 ? -7.570 -0.099 3.880 1.00 92.38 105 ALA A N 1
ATOM 819 C CA . ALA A 1 105 ? -7.285 -0.797 5.133 1.00 92.38 105 ALA A CA 1
ATOM 820 C C . ALA A 1 105 ? -5.938 -0.307 5.673 1.00 92.38 105 ALA A C 1
ATOM 822 O O . ALA A 1 105 ? -4.944 -0.309 4.949 1.00 92.38 105 ALA A O 1
ATOM 823 N N . PHE A 1 106 ? -5.897 0.145 6.919 1.00 94.00 106 PHE A N 1
ATOM 824 C CA . PHE A 1 106 ? -4.694 0.683 7.538 1.00 9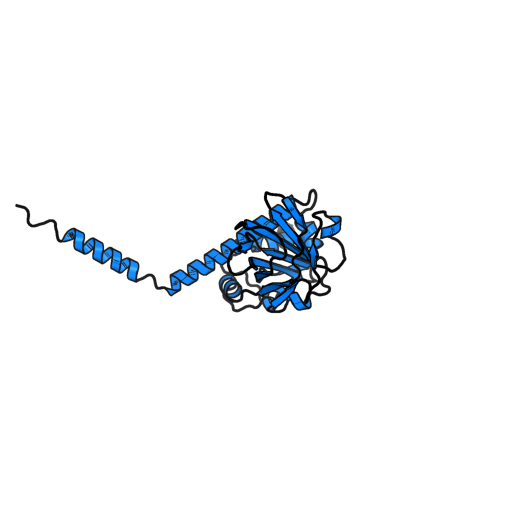4.00 106 PHE A CA 1
ATOM 825 C C . PHE A 1 106 ? -3.795 -0.451 8.025 1.00 94.00 106 PHE A C 1
ATOM 827 O O . PHE A 1 106 ? -4.257 -1.414 8.640 1.00 94.00 106 PHE A O 1
ATOM 834 N N . ILE A 1 107 ? -2.502 -0.336 7.727 1.00 95.25 107 ILE A N 1
ATOM 835 C CA . ILE A 1 107 ? -1.492 -1.345 8.048 1.00 95.25 107 ILE A CA 1
ATOM 836 C C . ILE A 1 107 ? -0.196 -0.707 8.551 1.00 95.25 107 ILE A C 1
ATOM 838 O O . ILE A 1 107 ? 0.106 0.447 8.237 1.00 95.25 107 ILE A O 1
ATOM 842 N N . SER A 1 108 ? 0.593 -1.503 9.258 1.00 93.56 108 SER A N 1
ATOM 843 C CA . SER A 1 108 ? 1.960 -1.198 9.663 1.00 93.56 108 SER A CA 1
ATOM 844 C C . SER A 1 108 ? 2.900 -2.286 9.152 1.00 93.56 108 SER A C 1
ATOM 846 O O . SER A 1 108 ? 2.567 -3.473 9.156 1.00 93.56 108 SER A O 1
ATOM 848 N N . LEU A 1 109 ? 4.089 -1.881 8.726 1.00 92.25 109 LEU A N 1
ATOM 849 C CA . LEU A 1 109 ? 5.177 -2.756 8.323 1.00 92.25 109 LEU A CA 1
ATOM 850 C C . LEU A 1 109 ? 6.276 -2.731 9.382 1.00 92.25 109 LEU A C 1
ATOM 852 O O . LEU A 1 109 ? 6.665 -1.671 9.868 1.00 92.25 109 LEU A O 1
ATOM 856 N N . PHE A 1 110 ? 6.777 -3.918 9.708 1.00 89.38 110 PHE A N 1
ATOM 857 C CA . PHE A 1 110 ? 7.927 -4.152 10.569 1.00 89.38 110 PHE A CA 1
ATOM 858 C C . PHE A 1 110 ? 8.904 -5.071 9.832 1.00 89.38 110 PHE A C 1
ATOM 860 O O . PHE A 1 110 ? 8.715 -6.287 9.774 1.00 89.38 110 PHE A O 1
ATOM 867 N N . GLY A 1 111 ? 9.931 -4.488 9.227 1.00 77.12 111 GLY A N 1
ATOM 868 C CA . GLY A 1 111 ? 10.969 -5.198 8.488 1.00 77.12 111 GLY A CA 1
ATOM 869 C C . GLY A 1 111 ? 12.191 -5.500 9.344 1.00 77.12 111 GLY A C 1
ATOM 870 O O . GLY A 1 111 ? 12.505 -4.773 10.285 1.00 77.12 111 GLY A O 1
ATOM 871 N N . LYS A 1 112 ? 12.917 -6.563 8.994 1.00 61.78 112 LYS A N 1
ATOM 872 C CA . LYS A 1 112 ? 14.280 -6.796 9.481 1.00 61.78 112 LYS A CA 1
ATOM 873 C C . LYS A 1 112 ? 15.236 -6.231 8.435 1.00 61.78 112 LYS A C 1
ATOM 875 O O . LYS A 1 112 ? 15.229 -6.712 7.307 1.00 61.78 112 LYS A O 1
ATOM 880 N N . SER A 1 113 ? 16.053 -5.242 8.789 1.00 58.22 113 SER A N 1
ATOM 881 C CA . SER A 1 113 ? 17.043 -4.710 7.848 1.00 58.22 113 SER A CA 1
ATOM 882 C C . SER A 1 113 ? 18.118 -5.770 7.578 1.00 58.22 113 SER A C 1
ATOM 884 O O . SER A 1 113 ? 18.779 -6.248 8.506 1.00 58.22 113 SER A O 1
ATOM 886 N N . SER A 1 114 ? 18.240 -6.205 6.319 1.00 46.59 114 SER A N 1
ATOM 887 C CA . SER A 1 114 ? 19.240 -7.209 5.932 1.00 46.59 114 SER A CA 1
ATOM 888 C C . SER A 1 114 ? 20.608 -6.570 5.703 1.00 46.59 114 SER A C 1
ATOM 890 O O . SER A 1 114 ? 21.610 -7.144 6.118 1.00 46.59 114 SER A O 1
ATOM 892 N N . ASP A 1 115 ? 20.677 -5.355 5.152 1.00 44.97 115 ASP A N 1
ATOM 893 C CA . ASP A 1 115 ? 21.939 -4.794 4.675 1.00 44.97 115 ASP A CA 1
ATOM 894 C C . ASP A 1 115 ? 21.958 -3.254 4.744 1.00 44.97 115 ASP A C 1
ATOM 896 O O . ASP A 1 115 ? 20.995 -2.607 4.354 1.00 44.97 115 ASP A O 1
ATOM 900 N N . TRP A 1 116 ? 23.107 -2.700 5.165 1.00 38.62 116 TRP A N 1
ATOM 901 C CA . TRP A 1 116 ? 23.634 -1.369 4.800 1.00 38.62 116 TRP A CA 1
ATOM 902 C C . TRP A 1 116 ? 23.290 -0.109 5.644 1.00 38.62 116 TRP A C 1
ATOM 904 O O . TRP A 1 116 ? 22.226 0.479 5.564 1.00 38.62 116 TRP A O 1
ATOM 914 N N . ASN A 1 117 ? 24.321 0.334 6.383 1.00 43.19 117 ASN A N 1
ATOM 915 C CA . ASN A 1 117 ? 24.713 1.698 6.789 1.00 43.19 117 ASN A CA 1
ATOM 916 C C . ASN A 1 117 ? 23.682 2.686 7.374 1.00 43.19 117 ASN A C 1
ATOM 918 O O . ASN A 1 117 ? 23.082 3.475 6.661 1.00 43.19 117 ASN A O 1
ATOM 922 N N . SER A 1 118 ? 23.677 2.752 8.712 1.00 45.38 118 SER A N 1
ATOM 923 C CA . SER A 1 118 ? 23.692 3.968 9.557 1.00 45.38 118 SER A CA 1
ATOM 924 C C . SER A 1 118 ? 23.309 5.312 8.909 1.00 45.38 118 SER A C 1
ATOM 926 O O . SER A 1 118 ? 24.155 6.204 8.785 1.00 45.38 118 SER A O 1
ATOM 928 N N . ALA A 1 119 ? 22.042 5.472 8.550 1.00 50.06 119 ALA A N 1
ATOM 929 C CA . ALA A 1 119 ? 21.410 6.761 8.315 1.00 50.06 119 ALA A CA 1
ATOM 930 C C . ALA A 1 119 ? 19.912 6.604 8.590 1.00 50.06 119 ALA A C 1
ATOM 932 O O . ALA A 1 119 ? 19.308 5.669 8.070 1.00 50.06 119 ALA A O 1
ATOM 933 N N . ASP A 1 120 ? 19.330 7.507 9.384 1.00 60.75 120 ASP A N 1
ATOM 934 C CA . ASP A 1 120 ? 17.877 7.639 9.551 1.00 60.75 120 ASP A CA 1
ATOM 935 C C . ASP A 1 120 ? 17.281 8.092 8.210 1.00 60.75 120 ASP A C 1
ATOM 937 O O . ASP A 1 120 ? 17.067 9.279 7.960 1.00 60.75 120 ASP A O 1
ATOM 941 N N . THR A 1 121 ? 17.121 7.144 7.293 1.00 69.50 121 THR A N 1
ATOM 942 C CA . THR A 1 121 ? 16.622 7.392 5.944 1.00 69.50 121 THR A CA 1
ATOM 943 C C . THR A 1 121 ? 15.156 7.006 5.915 1.00 69.50 121 THR A C 1
ATOM 945 O O . THR A 1 121 ? 14.770 5.939 6.395 1.00 69.50 121 THR A O 1
ATOM 948 N N . THR A 1 122 ? 14.332 7.887 5.358 1.00 79.38 122 THR A N 1
ATOM 949 C CA . THR A 1 122 ? 12.931 7.598 5.065 1.00 79.38 122 THR A CA 1
ATOM 950 C C . THR A 1 122 ? 12.778 7.259 3.594 1.00 79.38 122 THR A C 1
ATOM 952 O O . THR A 1 122 ? 13.379 7.917 2.744 1.00 79.38 122 THR A O 1
ATOM 955 N N . ALA A 1 123 ? 11.954 6.268 3.283 1.00 87.44 123 ALA A N 1
ATOM 956 C CA . ALA A 1 123 ? 11.671 5.879 1.909 1.00 87.44 123 ALA A CA 1
ATOM 957 C C . ALA A 1 123 ? 10.192 5.540 1.722 1.00 87.44 123 ALA A C 1
ATOM 959 O O . ALA A 1 123 ? 9.537 5.050 2.641 1.00 87.44 123 ALA A O 1
ATOM 960 N N . ASP A 1 124 ? 9.667 5.771 0.521 1.00 92.75 124 ASP A N 1
ATOM 961 C CA . ASP A 1 124 ? 8.302 5.354 0.198 1.00 92.75 124 ASP A CA 1
ATOM 962 C C . ASP A 1 124 ? 8.322 3.916 -0.332 1.00 92.75 124 ASP A C 1
ATOM 964 O O . ASP A 1 124 ? 9.087 3.595 -1.241 1.00 92.75 124 ASP A O 1
ATOM 968 N N . LEU A 1 125 ? 7.475 3.040 0.206 1.00 93.62 125 LEU A N 1
ATOM 969 C CA . LEU A 1 125 ? 7.326 1.667 -0.271 1.00 93.62 125 LEU A CA 1
ATOM 970 C C . LEU A 1 125 ? 6.030 1.513 -1.061 1.00 93.62 125 LEU A C 1
ATOM 972 O O . LEU A 1 125 ? 4.950 1.919 -0.620 1.00 93.62 125 LEU A O 1
ATOM 976 N N . VAL A 1 126 ? 6.137 0.848 -2.207 1.00 95.00 126 VAL A N 1
ATOM 977 C CA . VAL A 1 126 ? 4.999 0.455 -3.038 1.00 95.00 126 VAL A CA 1
ATOM 978 C C . VAL A 1 126 ? 5.062 -1.040 -3.263 1.00 95.00 126 VAL A C 1
ATOM 980 O O . VAL A 1 126 ? 6.095 -1.575 -3.663 1.00 95.00 126 VAL A O 1
ATOM 983 N N . MET A 1 127 ? 3.947 -1.727 -3.034 1.00 94.25 127 MET A N 1
ATOM 984 C CA . MET A 1 127 ? 3.824 -3.136 -3.374 1.00 94.25 127 MET A CA 1
ATOM 985 C C . MET A 1 127 ? 2.612 -3.376 -4.255 1.00 94.25 127 MET A C 1
ATOM 987 O O . MET A 1 127 ? 1.512 -2.901 -3.969 1.00 94.25 127 MET A O 1
ATOM 991 N N . VAL A 1 128 ? 2.825 -4.135 -5.325 1.00 93.38 128 VAL A N 1
ATOM 992 C CA . VAL A 1 128 ? 1.798 -4.450 -6.315 1.00 93.38 128 VAL A CA 1
ATOM 993 C C . VAL A 1 128 ? 1.636 -5.957 -6.396 1.00 93.38 128 VAL A C 1
ATOM 995 O O . VAL A 1 128 ? 2.598 -6.678 -6.662 1.00 93.38 128 VAL A O 1
ATOM 998 N N . LEU A 1 129 ? 0.410 -6.433 -6.193 1.00 91.75 129 LEU A N 1
ATOM 999 C CA . LEU A 1 129 ? 0.039 -7.821 -6.439 1.00 91.75 129 LEU A CA 1
ATOM 1000 C C . LEU A 1 129 ? -0.896 -7.883 -7.656 1.00 91.75 129 LEU A C 1
ATOM 1002 O O . LEU A 1 129 ? -2.038 -7.426 -7.558 1.00 91.75 129 LEU A O 1
ATOM 1006 N N . PRO A 1 130 ? -0.455 -8.450 -8.791 1.00 87.81 130 PRO A N 1
ATOM 1007 C CA . PRO A 1 130 ? -1.274 -8.528 -10.005 1.00 87.81 130 PRO A CA 1
ATOM 1008 C C . PRO A 1 130 ? -2.417 -9.549 -9.926 1.00 87.81 130 PRO A C 1
ATOM 1010 O O . PRO A 1 130 ? -3.446 -9.401 -10.582 1.00 87.81 130 PRO A O 1
ATOM 1013 N N . SER A 1 131 ? -2.247 -10.602 -9.120 1.00 85.12 131 SER A N 1
ATOM 1014 C CA . SER A 1 131 ? -3.125 -11.775 -9.100 1.00 85.12 131 SER A CA 1
ATOM 1015 C C . SER A 1 131 ? -3.831 -11.956 -7.761 1.00 85.12 131 SER A C 1
ATOM 1017 O O . SER A 1 131 ? -3.276 -11.666 -6.709 1.00 85.12 131 SER A O 1
ATOM 1019 N N . ALA A 1 132 ? -5.044 -12.511 -7.789 1.00 81.06 132 ALA A N 1
ATOM 1020 C CA . ALA A 1 132 ? -5.739 -12.923 -6.571 1.00 81.06 132 ALA A CA 1
ATOM 1021 C C . ALA A 1 132 ? -5.178 -14.233 -5.975 1.00 81.06 132 ALA A C 1
ATOM 1023 O O . ALA A 1 132 ? -5.561 -14.651 -4.883 1.00 81.06 132 ALA A O 1
ATOM 1024 N N . ALA A 1 133 ? -4.275 -14.909 -6.692 1.00 80.31 133 ALA A N 1
ATOM 1025 C CA . ALA A 1 133 ? -3.643 -16.127 -6.211 1.00 80.31 133 ALA A CA 1
ATOM 1026 C C . ALA A 1 133 ? -2.750 -15.833 -4.995 1.00 80.31 133 ALA A C 1
ATOM 1028 O O . ALA A 1 133 ? -1.830 -15.024 -5.079 1.00 80.31 133 ALA A O 1
ATOM 1029 N N . GLY A 1 134 ? -2.996 -16.527 -3.880 1.00 74.00 134 GLY A N 1
ATOM 1030 C CA . GLY A 1 134 ? -2.221 -16.350 -2.649 1.00 74.00 134 GLY A CA 1
ATOM 1031 C C . GLY A 1 134 ? -2.628 -15.125 -1.831 1.00 74.00 134 GLY A C 1
ATOM 1032 O O . GLY A 1 134 ? -1.811 -14.605 -1.085 1.00 74.00 134 GLY A O 1
ATOM 1033 N N . MET A 1 135 ? -3.872 -14.664 -1.972 1.00 82.00 135 MET A N 1
ATOM 1034 C CA . MET A 1 135 ? -4.415 -13.530 -1.222 1.00 82.00 135 MET A CA 1
ATOM 1035 C C . MET A 1 135 ? -4.822 -13.838 0.218 1.00 82.00 135 MET A C 1
ATOM 1037 O O . MET A 1 135 ? -4.930 -12.908 1.013 1.00 82.00 135 MET A O 1
ATOM 1041 N N . ASP A 1 136 ? -5.032 -15.108 0.567 1.00 87.56 136 ASP A N 1
ATOM 1042 C CA . ASP A 1 136 ? -5.500 -15.504 1.901 1.00 87.56 136 ASP A CA 1
ATOM 1043 C C . ASP A 1 136 ? -4.676 -14.894 3.055 1.00 87.56 136 ASP A C 1
ATOM 1045 O O . ASP A 1 136 ? -5.288 -14.433 4.019 1.00 87.56 136 ASP A O 1
ATOM 1049 N N . PRO A 1 137 ? -3.329 -14.801 2.982 1.00 88.81 137 PRO A N 1
ATOM 1050 C CA . PRO A 1 137 ? -2.525 -14.138 4.010 1.00 88.81 137 PRO A CA 1
ATOM 1051 C C . PRO A 1 137 ? -2.799 -12.634 4.144 1.00 88.81 137 PRO A C 1
ATOM 1053 O O . PRO A 1 137 ? -2.725 -12.104 5.246 1.00 88.81 137 PRO A O 1
ATOM 1056 N N . LEU A 1 138 ? -3.153 -11.939 3.057 1.00 86.62 138 LEU A N 1
ATOM 1057 C CA . LEU A 1 138 ? -3.429 -10.492 3.075 1.00 86.62 138 LEU A CA 1
ATOM 1058 C C . LEU A 1 138 ? -4.717 -10.145 3.821 1.00 86.62 138 LEU A C 1
ATOM 1060 O O . LEU A 1 138 ? -4.893 -9.018 4.274 1.00 86.62 138 LEU A O 1
ATOM 1064 N N . LEU A 1 139 ? -5.620 -11.118 3.938 1.00 88.31 139 LEU A N 1
ATOM 1065 C CA . LEU A 1 139 ? -6.852 -10.988 4.702 1.00 88.31 139 LEU A CA 1
ATOM 1066 C C . LEU A 1 139 ? -6.653 -11.311 6.190 1.00 88.31 139 LEU A C 1
ATOM 1068 O O . LEU A 1 139 ? -7.585 -11.170 6.976 1.00 88.31 139 LEU A O 1
ATOM 1072 N N . GLN A 1 140 ? -5.466 -11.766 6.593 1.00 90.50 140 GLN A N 1
ATOM 1073 C CA . GLN A 1 140 ? -5.160 -12.031 7.993 1.00 90.50 140 GLN A CA 1
ATOM 1074 C C . GLN A 1 140 ? -4.764 -10.739 8.710 1.00 90.50 140 GLN A C 1
ATOM 1076 O O . GLN A 1 140 ? -4.267 -9.790 8.110 1.00 90.50 140 GLN A O 1
ATOM 1081 N N . HIS A 1 141 ? -4.910 -10.737 10.034 1.00 91.62 141 HIS A N 1
ATOM 1082 C CA . HIS A 1 141 ? -4.478 -9.624 10.885 1.00 91.62 141 HIS A CA 1
ATOM 1083 C C . HIS A 1 141 ? -2.971 -9.336 10.775 1.00 91.62 141 HIS A C 1
ATOM 1085 O O . HIS A 1 141 ? -2.513 -8.234 11.071 1.00 91.62 141 HIS A O 1
ATOM 1091 N N . ARG A 1 142 ? -2.182 -10.347 10.397 1.00 93.38 142 ARG A N 1
ATOM 1092 C CA . ARG A 1 142 ? -0.728 -10.281 10.293 1.00 93.38 142 ARG A CA 1
ATOM 1093 C C . ARG A 1 142 ? -0.231 -11.329 9.305 1.00 93.38 142 ARG A C 1
ATOM 1095 O O . ARG A 1 142 ? -0.648 -12.477 9.405 1.00 93.38 142 ARG A O 1
ATOM 1102 N N . PHE A 1 143 ? 0.708 -10.957 8.443 1.00 93.44 143 PHE A N 1
ATOM 1103 C CA . PHE A 1 143 ? 1.398 -11.879 7.540 1.00 93.44 143 PHE A CA 1
ATOM 1104 C C . PHE A 1 143 ? 2.861 -11.474 7.338 1.00 93.44 143 PHE A C 1
ATOM 1106 O O . PHE A 1 143 ? 3.255 -10.332 7.581 1.00 93.44 143 PHE A O 1
ATOM 1113 N N . ILE A 1 144 ? 3.680 -12.428 6.905 1.00 91.88 144 ILE A N 1
ATOM 1114 C CA . ILE A 1 144 ? 5.113 -12.259 6.673 1.00 91.88 144 ILE A CA 1
ATOM 1115 C C . ILE A 1 144 ? 5.409 -12.365 5.175 1.00 91.88 144 ILE A C 1
ATOM 1117 O O . ILE A 1 144 ? 5.129 -13.386 4.540 1.00 91.88 144 ILE A O 1
ATOM 1121 N N . LEU A 1 145 ? 6.032 -11.328 4.617 1.00 90.81 145 LEU A N 1
ATOM 1122 C CA . LEU A 1 145 ? 6.535 -11.322 3.244 1.00 90.81 145 LEU A CA 1
ATOM 1123 C C . LEU A 1 145 ? 7.623 -12.392 3.063 1.00 90.81 145 LEU A C 1
ATOM 1125 O O . LEU A 1 145 ? 8.476 -12.587 3.926 1.00 90.81 145 LEU A O 1
ATOM 1129 N N . GLY A 1 146 ? 7.582 -13.131 1.961 1.00 88.50 146 GLY A N 1
ATOM 1130 C CA . GLY A 1 146 ? 8.482 -14.245 1.647 1.00 88.50 146 GLY A CA 1
ATOM 1131 C C . GLY A 1 146 ? 8.150 -15.573 2.335 1.00 88.50 146 GLY A C 1
ATOM 1132 O O . GLY A 1 146 ? 8.460 -16.625 1.779 1.00 88.50 146 GLY A O 1
ATOM 1133 N N . SER A 1 147 ? 7.507 -15.542 3.508 1.00 91.19 147 SER A N 1
ATOM 1134 C CA . SER A 1 147 ? 7.078 -16.744 4.243 1.00 91.19 147 SER A CA 1
ATOM 1135 C C . SER A 1 147 ? 5.632 -17.107 3.926 1.00 91.19 147 SER A C 1
ATOM 1137 O O . SER A 1 147 ? 5.364 -18.186 3.401 1.00 91.19 147 SER A O 1
ATOM 1139 N N . ASP A 1 148 ? 4.707 -16.196 4.225 1.00 90.94 148 ASP A N 1
ATOM 1140 C CA . ASP A 1 148 ? 3.270 -16.454 4.114 1.00 90.94 148 ASP A CA 1
ATOM 1141 C C . ASP A 1 148 ? 2.771 -16.095 2.713 1.00 90.94 148 ASP A C 1
ATOM 1143 O O . ASP A 1 148 ? 1.929 -16.785 2.143 1.00 90.94 148 ASP A O 1
ATOM 1147 N N . ILE A 1 149 ? 3.345 -15.040 2.130 1.00 89.94 149 ILE A N 1
ATOM 1148 C CA . ILE A 1 149 ? 3.083 -14.595 0.764 1.00 89.94 149 ILE A CA 1
ATOM 1149 C C . ILE A 1 149 ? 4.395 -14.361 0.027 1.00 89.94 149 ILE A C 1
ATOM 1151 O O . ILE A 1 149 ? 5.328 -13.768 0.560 1.00 89.94 149 ILE A O 1
ATOM 1155 N N . ARG A 1 150 ? 4.492 -14.831 -1.217 1.00 90.12 150 ARG A N 1
ATOM 1156 C CA . ARG A 1 150 ? 5.713 -14.671 -2.014 1.00 90.12 150 ARG A CA 1
ATOM 1157 C C . ARG A 1 150 ? 5.884 -13.202 -2.401 1.00 90.12 150 ARG A C 1
ATOM 1159 O O . ARG A 1 150 ? 4.960 -12.609 -2.952 1.00 90.12 150 ARG A O 1
ATOM 1166 N N . SER A 1 151 ? 7.073 -12.653 -2.190 1.00 89.94 151 SER A N 1
ATOM 1167 C CA . SER A 1 151 ? 7.465 -11.316 -2.645 1.00 89.94 151 SER A CA 1
ATOM 1168 C C . SER A 1 151 ? 8.796 -11.362 -3.378 1.00 89.94 151 SER A C 1
ATOM 1170 O O . SER A 1 151 ? 9.648 -12.204 -3.086 1.00 89.94 151 SER A O 1
ATOM 1172 N N . VAL A 1 152 ? 8.955 -10.470 -4.351 1.00 90.81 152 VAL A N 1
ATOM 1173 C CA . VAL A 1 152 ? 10.194 -10.274 -5.104 1.00 90.81 152 VAL A CA 1
ATOM 1174 C C . VAL A 1 152 ? 10.387 -8.792 -5.404 1.00 90.81 152 VAL A C 1
ATOM 1176 O O . VAL A 1 152 ? 9.420 -8.063 -5.638 1.00 90.81 152 VAL A O 1
ATOM 1179 N N . ALA A 1 153 ? 11.647 -8.369 -5.468 1.00 90.62 153 ALA A N 1
ATOM 1180 C CA . ALA A 1 153 ? 12.010 -7.048 -5.960 1.00 90.62 153 ALA A CA 1
ATOM 1181 C C . ALA A 1 153 ? 11.459 -6.838 -7.380 1.00 90.62 153 ALA A C 1
ATOM 1183 O O . ALA A 1 153 ? 11.706 -7.652 -8.273 1.00 90.62 153 ALA A O 1
ATOM 1184 N N . GLY A 1 154 ? 10.703 -5.759 -7.578 1.00 88.25 154 GLY A N 1
ATOM 1185 C CA . GLY A 1 154 ? 10.144 -5.419 -8.883 1.00 88.25 154 GLY A CA 1
ATOM 1186 C C . GLY A 1 154 ? 11.109 -4.628 -9.765 1.00 88.25 154 GLY A C 1
ATOM 1187 O O . GLY A 1 154 ? 11.998 -3.929 -9.289 1.00 88.25 154 GLY A O 1
ATOM 1188 N N . TYR A 1 155 ? 10.904 -4.681 -11.075 1.00 87.19 155 TYR A N 1
ATOM 1189 C CA . TYR A 1 155 ? 11.510 -3.746 -12.017 1.00 87.19 155 TYR A CA 1
ATOM 1190 C C . TYR A 1 155 ? 10.448 -2.717 -12.420 1.00 87.19 155 TYR A C 1
ATOM 1192 O O . TYR A 1 155 ? 9.355 -3.125 -12.813 1.00 87.19 155 TYR A O 1
ATOM 1200 N N . PRO A 1 156 ? 10.693 -1.397 -12.302 1.00 84.19 156 PRO A N 1
ATOM 1201 C CA . PRO A 1 156 ? 9.665 -0.380 -12.518 1.00 84.19 156 PRO A CA 1
ATOM 1202 C C . PRO A 1 156 ? 9.395 -0.184 -14.018 1.00 84.19 156 PRO A C 1
ATOM 1204 O O . PRO A 1 156 ? 9.714 0.831 -14.631 1.00 84.19 156 PRO A O 1
ATOM 1207 N N . ALA A 1 157 ? 8.807 -1.207 -14.623 1.00 83.12 157 ALA A N 1
ATOM 1208 C CA . ALA A 1 157 ? 8.398 -1.262 -16.007 1.00 83.12 157 ALA A CA 1
ATOM 1209 C C . ALA A 1 157 ? 7.028 -1.926 -16.091 1.00 83.12 157 ALA A C 1
ATOM 1211 O O . ALA A 1 157 ? 6.750 -2.916 -15.412 1.00 83.12 157 ALA A O 1
ATOM 1212 N N . LYS A 1 158 ? 6.198 -1.423 -17.008 1.00 81.12 158 LYS A N 1
ATOM 1213 C CA . LYS A 1 158 ? 4.849 -1.938 -17.279 1.00 81.12 158 LYS A CA 1
ATOM 1214 C C . LYS A 1 158 ? 4.806 -3.468 -17.401 1.00 81.12 158 LYS A C 1
ATOM 1216 O O . LYS A 1 158 ? 3.904 -4.099 -16.868 1.00 81.12 158 LYS A O 1
ATOM 1221 N N . SER A 1 159 ? 5.781 -4.064 -18.090 1.00 81.62 159 SER A N 1
ATOM 1222 C CA . SER A 1 159 ? 5.836 -5.511 -18.326 1.00 81.62 159 SER A CA 1
ATOM 1223 C C . SER A 1 159 ? 6.047 -6.343 -17.062 1.00 81.62 159 SER A C 1
ATOM 1225 O O . SER A 1 159 ? 5.610 -7.488 -17.033 1.00 81.62 159 SER A O 1
ATOM 1227 N N . ASP A 1 160 ? 6.726 -5.803 -16.047 1.00 83.06 160 ASP A N 1
ATOM 1228 C CA . ASP A 1 160 ? 6.932 -6.515 -14.783 1.00 83.06 160 ASP A CA 1
ATOM 1229 C C . ASP A 1 160 ? 5.770 -6.272 -13.817 1.00 83.06 160 ASP A C 1
ATOM 1231 O O . ASP A 1 160 ? 5.209 -7.229 -13.287 1.00 83.06 160 ASP A O 1
ATOM 1235 N N . VAL A 1 161 ? 5.333 -5.013 -13.676 1.00 79.69 161 VAL A N 1
ATOM 1236 C CA . VAL A 1 161 ? 4.193 -4.644 -12.815 1.00 79.69 161 VAL A CA 1
ATOM 1237 C C . VAL A 1 161 ? 2.913 -5.369 -13.243 1.00 79.69 161 VAL A C 1
ATOM 1239 O O . VAL A 1 161 ? 2.111 -5.735 -12.392 1.00 79.69 161 VAL A O 1
ATOM 1242 N N . PHE A 1 162 ? 2.715 -5.597 -14.548 1.00 80.12 162 PHE A N 1
ATOM 1243 C CA . PHE A 1 162 ? 1.524 -6.269 -15.093 1.00 80.12 162 PHE A CA 1
ATOM 1244 C C . PHE A 1 162 ? 1.753 -7.746 -15.417 1.00 80.12 162 PHE A C 1
ATOM 1246 O O . PHE A 1 162 ? 0.936 -8.363 -16.103 1.00 80.12 162 PHE A O 1
ATOM 1253 N N . SER A 1 163 ? 2.864 -8.325 -14.960 1.00 78.94 163 SER A N 1
ATOM 1254 C CA . SER A 1 163 ? 3.107 -9.752 -15.131 1.00 78.94 163 SER A CA 1
ATOM 1255 C C . SER A 1 163 ? 2.022 -10.551 -14.411 1.00 78.94 163 SER A C 1
ATOM 1257 O O . SER A 1 163 ? 1.713 -10.294 -13.252 1.00 78.94 163 SER A O 1
ATOM 1259 N N . SER A 1 164 ? 1.458 -11.559 -15.077 1.00 67.69 164 SER A N 1
ATOM 1260 C CA . SER A 1 164 ? 0.444 -12.445 -14.492 1.00 67.69 164 SER A CA 1
ATOM 1261 C C . SER A 1 164 ? 0.995 -13.377 -13.395 1.00 67.69 164 SER A C 1
ATOM 1263 O O . SER A 1 164 ? 0.257 -14.219 -12.886 1.00 67.69 164 SER A O 1
ATOM 1265 N N . ASP A 1 165 ? 2.290 -13.276 -13.072 1.00 69.06 165 ASP A N 1
ATOM 1266 C CA . ASP A 1 165 ? 3.013 -14.158 -12.152 1.00 69.06 165 ASP A CA 1
ATOM 1267 C C . ASP A 1 165 ? 2.892 -13.708 -10.671 1.00 69.06 165 ASP A C 1
ATOM 1269 O O . ASP A 1 165 ? 3.025 -12.510 -10.397 1.00 69.06 165 ASP A O 1
ATOM 1273 N N . PRO A 1 166 ? 2.687 -14.622 -9.693 1.00 64.25 166 PRO A N 1
ATOM 1274 C CA . PRO A 1 166 ? 2.119 -14.291 -8.384 1.00 64.25 166 PRO A CA 1
ATOM 1275 C C . PRO A 1 166 ? 2.967 -13.593 -7.314 1.00 64.25 166 PRO A C 1
ATOM 1277 O O . PRO A 1 166 ? 2.345 -13.244 -6.310 1.00 64.25 166 PRO A O 1
ATOM 1280 N N . PRO A 1 167 ? 4.306 -13.412 -7.354 1.00 84.62 167 PRO A N 1
ATOM 1281 C CA . PRO A 1 167 ? 4.909 -12.762 -6.203 1.00 84.62 167 PRO A CA 1
ATOM 1282 C C . PRO A 1 167 ? 4.546 -11.276 -6.191 1.00 84.62 167 PRO A C 1
ATOM 1284 O O . PRO A 1 167 ? 4.583 -10.603 -7.224 1.00 84.62 167 PRO A O 1
ATOM 1287 N N . ILE A 1 168 ? 4.232 -10.761 -5.004 1.00 90.44 168 ILE A N 1
ATOM 1288 C CA . ILE A 1 168 ? 4.125 -9.324 -4.767 1.00 90.44 168 ILE A CA 1
ATOM 1289 C C . ILE A 1 168 ? 5.401 -8.665 -5.294 1.00 90.44 168 ILE A C 1
ATOM 1291 O O . ILE A 1 168 ? 6.504 -9.068 -4.920 1.00 90.44 168 ILE A O 1
ATOM 1295 N N . ARG A 1 169 ? 5.248 -7.660 -6.158 1.00 92.06 169 ARG A N 1
ATOM 1296 C CA . ARG A 1 169 ? 6.352 -6.813 -6.609 1.00 92.06 169 ARG A CA 1
ATOM 1297 C C . ARG A 1 169 ? 6.556 -5.701 -5.603 1.00 92.06 169 ARG A C 1
ATOM 1299 O O . ARG A 1 169 ? 5.628 -4.934 -5.363 1.00 92.06 169 ARG A O 1
ATOM 1306 N N . THR A 1 170 ? 7.745 -5.628 -5.024 1.00 92.00 170 THR A N 1
ATOM 1307 C CA . THR A 1 170 ? 8.104 -4.633 -4.010 1.00 92.00 170 THR A CA 1
ATOM 1308 C C . THR A 1 170 ? 9.056 -3.594 -4.590 1.00 92.00 170 THR A C 1
ATOM 1310 O O . THR A 1 170 ? 10.074 -3.927 -5.206 1.00 92.00 170 THR A O 1
ATOM 1313 N N . PHE A 1 171 ? 8.707 -2.327 -4.387 1.00 92.38 171 PHE A N 1
ATOM 1314 C CA . PHE A 1 171 ? 9.437 -1.155 -4.847 1.00 92.38 171 PHE A CA 1
ATOM 1315 C C . PHE A 1 171 ? 9.688 -0.210 -3.676 1.00 92.38 171 PHE A C 1
ATOM 1317 O O . PHE A 1 171 ? 8.847 -0.063 -2.790 1.00 92.38 171 PHE A O 1
ATOM 1324 N N . LEU A 1 172 ? 10.831 0.457 -3.717 1.00 89.94 172 LEU A N 1
ATOM 1325 C CA . LEU A 1 172 ? 11.240 1.504 -2.794 1.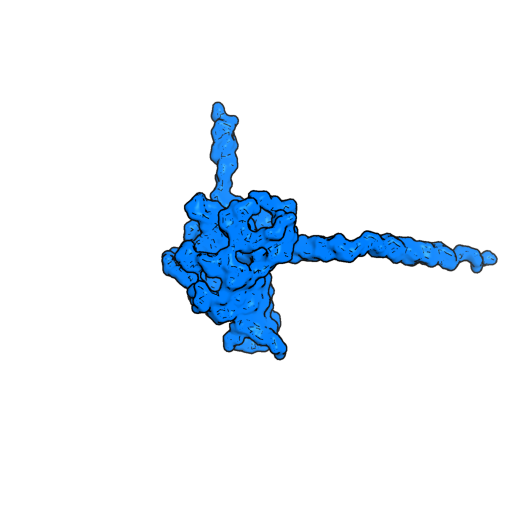00 89.94 172 LEU A CA 1
ATOM 1326 C C . LEU A 1 172 ? 11.532 2.764 -3.605 1.00 89.94 172 LEU A C 1
ATOM 1328 O O . LEU A 1 172 ? 12.181 2.677 -4.648 1.00 89.94 172 LEU A O 1
ATOM 1332 N N . ARG A 1 173 ? 11.079 3.920 -3.125 1.00 90.69 173 ARG A N 1
ATOM 1333 C CA . ARG A 1 173 ? 11.424 5.228 -3.674 1.00 90.69 173 ARG A CA 1
ATOM 1334 C C . ARG A 1 173 ? 12.454 5.928 -2.797 1.00 90.69 173 ARG A C 1
ATOM 1336 O O . ARG A 1 173 ? 12.212 6.137 -1.609 1.00 90.69 173 ARG A O 1
ATOM 1343 N N . GLN A 1 174 ? 13.549 6.351 -3.416 1.00 83.50 174 GLN A N 1
ATOM 1344 C CA . GLN A 1 174 ? 14.556 7.246 -2.843 1.00 83.50 174 GLN A CA 1
ATOM 1345 C C . GLN A 1 174 ? 14.912 8.305 -3.886 1.00 83.50 174 GLN A C 1
ATOM 1347 O O . GLN A 1 174 ? 15.091 7.957 -5.052 1.00 83.50 174 GLN A O 1
ATOM 1352 N N . ASP A 1 175 ? 14.989 9.578 -3.486 1.00 82.38 175 ASP A N 1
ATOM 1353 C CA . ASP A 1 175 ? 15.405 10.693 -4.354 1.00 82.38 175 ASP A CA 1
ATOM 1354 C C . ASP A 1 175 ? 14.736 10.684 -5.751 1.00 82.38 175 ASP A C 1
ATOM 1356 O O . ASP A 1 175 ? 15.403 10.768 -6.780 1.00 82.38 175 ASP A O 1
ATOM 1360 N N . ASP A 1 176 ? 13.406 10.524 -5.792 1.00 81.62 176 ASP A N 1
ATOM 1361 C CA . ASP A 1 176 ? 12.576 10.447 -7.013 1.00 81.62 176 ASP A CA 1
ATOM 1362 C C . ASP A 1 176 ? 12.773 9.215 -7.916 1.00 81.62 176 ASP A C 1
ATOM 1364 O O . ASP A 1 176 ? 12.183 9.127 -8.997 1.00 81.62 176 ASP A O 1
ATOM 1368 N N . ILE A 1 177 ? 13.541 8.219 -7.476 1.00 87.12 177 ILE A N 1
ATOM 1369 C CA . ILE A 1 177 ? 13.775 6.981 -8.220 1.00 87.12 177 ILE A CA 1
ATOM 1370 C C . ILE A 1 177 ? 13.102 5.815 -7.509 1.00 87.12 177 ILE A C 1
ATOM 1372 O O . ILE A 1 177 ? 13.317 5.597 -6.320 1.00 87.12 177 ILE A O 1
ATOM 1376 N N . PHE A 1 178 ? 12.340 5.022 -8.264 1.00 89.12 178 PHE A N 1
ATOM 1377 C CA . PHE A 1 178 ? 11.853 3.729 -7.799 1.00 89.12 178 PHE A CA 1
ATOM 1378 C C . PHE A 1 178 ? 12.836 2.616 -8.158 1.00 89.12 178 PHE A C 1
ATOM 1380 O O . PHE A 1 178 ? 13.240 2.472 -9.312 1.00 89.12 178 PHE A O 1
ATOM 1387 N N . ILE A 1 179 ? 13.182 1.795 -7.172 1.00 89.44 179 ILE A N 1
ATOM 1388 C CA . ILE A 1 179 ? 14.018 0.605 -7.327 1.00 89.44 179 ILE A CA 1
ATOM 1389 C C . ILE A 1 179 ? 13.317 -0.614 -6.736 1.00 89.44 179 ILE A C 1
ATOM 1391 O O . ILE A 1 179 ? 12.561 -0.510 -5.771 1.00 89.44 179 ILE A O 1
ATOM 1395 N N . GLY A 1 180 ? 13.569 -1.785 -7.313 1.00 87.81 180 GLY A N 1
ATOM 1396 C CA . GLY A 1 180 ? 13.144 -3.045 -6.718 1.00 87.81 180 GLY A CA 1
ATOM 1397 C C . GLY A 1 180 ? 13.904 -3.319 -5.431 1.00 87.81 180 GLY A C 1
ATOM 1398 O O . GLY A 1 180 ? 15.132 -3.251 -5.422 1.00 87.81 180 GLY A O 1
ATOM 1399 N N . VAL A 1 181 ? 13.185 -3.679 -4.372 1.00 87.25 181 VAL A N 1
ATOM 1400 C CA . VAL A 1 181 ? 13.776 -4.049 -3.080 1.00 87.25 181 VAL A CA 1
ATOM 1401 C C . VAL A 1 181 ? 13.235 -5.398 -2.632 1.00 87.25 181 VAL A C 1
ATOM 1403 O O . VAL A 1 181 ? 12.068 -5.694 -2.872 1.00 87.25 181 VAL A O 1
ATOM 1406 N N . ASP A 1 182 ? 14.059 -6.228 -1.996 1.00 87.31 182 ASP A N 1
ATOM 1407 C CA . ASP A 1 182 ? 13.573 -7.433 -1.325 1.00 87.31 182 ASP A CA 1
ATOM 1408 C C . ASP A 1 182 ? 13.152 -7.094 0.113 1.00 87.31 182 ASP A C 1
ATOM 1410 O O . ASP A 1 182 ? 13.947 -6.568 0.888 1.00 87.31 182 ASP A O 1
ATOM 1414 N N . LEU A 1 183 ? 11.900 -7.400 0.457 1.00 87.38 183 LEU A N 1
ATOM 1415 C CA . LEU A 1 183 ? 11.327 -7.200 1.792 1.00 87.38 183 LEU A CA 1
ATOM 1416 C C . LEU A 1 183 ? 11.009 -8.527 2.497 1.00 87.38 183 LEU A C 1
ATOM 1418 O O . LEU A 1 183 ? 10.284 -8.532 3.496 1.00 87.38 183 LEU A O 1
ATOM 1422 N N . ASN A 1 184 ? 11.519 -9.654 1.994 1.00 88.81 184 ASN A N 1
ATOM 1423 C CA . ASN A 1 184 ? 11.325 -10.970 2.595 1.00 88.81 184 ASN A CA 1
ATOM 1424 C C . ASN A 1 184 ? 11.720 -10.972 4.085 1.00 88.81 184 ASN A C 1
ATOM 1426 O O . ASN A 1 184 ? 12.787 -10.508 4.482 1.00 88.81 184 ASN A O 1
ATOM 1430 N N . GLY A 1 185 ? 10.842 -11.517 4.927 1.00 85.81 185 GLY A N 1
ATOM 1431 C CA . GLY A 1 185 ? 10.960 -11.503 6.385 1.00 85.81 185 GLY A CA 1
ATOM 1432 C C . GLY A 1 185 ? 10.296 -10.303 7.063 1.00 85.81 185 GLY A C 1
ATOM 1433 O O . GLY A 1 185 ? 10.191 -10.301 8.291 1.00 85.81 185 GLY A O 1
ATOM 1434 N N . SER A 1 186 ? 9.813 -9.315 6.302 1.00 89.00 186 SER A N 1
ATOM 1435 C CA . SER A 1 186 ? 9.033 -8.208 6.857 1.00 89.00 186 SER A CA 1
ATOM 1436 C C . SER A 1 186 ? 7.635 -8.663 7.245 1.00 89.00 186 SER A C 1
ATOM 1438 O O . SER A 1 186 ? 6.972 -9.408 6.526 1.00 89.00 186 SER A O 1
ATOM 1440 N N . VAL A 1 187 ? 7.187 -8.190 8.398 1.00 92.12 187 VAL A N 1
ATOM 1441 C CA . VAL A 1 187 ? 5.851 -8.412 8.931 1.00 92.12 187 VAL A CA 1
ATOM 1442 C C . VAL A 1 187 ? 4.974 -7.250 8.495 1.00 92.12 187 VAL A C 1
ATOM 1444 O O . VAL A 1 187 ? 5.310 -6.101 8.761 1.00 92.12 187 VAL A O 1
ATOM 1447 N N . ILE A 1 188 ? 3.830 -7.543 7.893 1.00 93.44 188 ILE A N 1
ATOM 1448 C CA . ILE A 1 188 ? 2.751 -6.574 7.720 1.00 93.44 188 ILE A CA 1
ATOM 1449 C C . ILE A 1 188 ? 1.639 -6.948 8.689 1.00 93.44 188 ILE A C 1
ATOM 1451 O O . ILE A 1 188 ? 1.270 -8.117 8.812 1.00 93.44 188 ILE A O 1
ATOM 1455 N N . GLN A 1 189 ? 1.138 -5.957 9.411 1.00 94.62 189 GLN A N 1
ATOM 1456 C CA . GLN A 1 189 ? 0.102 -6.113 10.418 1.00 94.62 189 GLN A CA 1
ATOM 1457 C C . GLN A 1 189 ? -0.983 -5.061 10.204 1.00 94.62 189 GLN A C 1
ATOM 1459 O O . GLN A 1 189 ? -0.685 -3.932 9.825 1.00 94.62 189 GLN A O 1
ATOM 1464 N N . GLU A 1 190 ? -2.240 -5.423 10.435 1.00 94.69 190 GLU A N 1
ATOM 1465 C CA . GLU A 1 190 ? -3.331 -4.453 10.413 1.00 94.69 190 GLU A CA 1
ATOM 1466 C C . GLU A 1 190 ? -3.237 -3.450 11.571 1.00 94.69 190 GLU A C 1
ATOM 1468 O O . GLU A 1 190 ? -2.796 -3.774 12.677 1.00 94.69 190 GLU A O 1
ATOM 1473 N N . ASP A 1 191 ? -3.725 -2.241 11.318 1.00 94.25 191 ASP A N 1
ATOM 1474 C CA . ASP A 1 191 ? -3.878 -1.192 12.314 1.00 94.25 191 ASP A CA 1
ATOM 1475 C C . ASP A 1 191 ? -5.367 -0.974 12.609 1.00 94.25 191 ASP A C 1
ATOM 1477 O O . ASP A 1 191 ? -6.065 -0.183 11.967 1.00 94.25 191 ASP A O 1
ATOM 1481 N N . LEU A 1 192 ? -5.864 -1.731 13.590 1.00 92.62 192 LEU A N 1
ATOM 1482 C CA . LEU A 1 192 ? -7.264 -1.692 14.016 1.00 92.62 192 LEU A CA 1
ATOM 1483 C C . LEU A 1 192 ? -7.679 -0.330 14.576 1.00 92.62 192 LEU A C 1
ATOM 1485 O O . LEU A 1 192 ? -8.834 0.065 14.410 1.00 92.62 192 LEU A O 1
ATOM 1489 N N . GLU A 1 193 ? -6.769 0.390 15.233 1.00 91.19 193 GLU A N 1
ATOM 1490 C CA . GLU A 1 193 ? -7.089 1.693 15.812 1.00 91.19 193 GLU A CA 1
ATOM 1491 C C . GLU A 1 193 ? -7.203 2.756 14.717 1.00 91.19 193 GLU A C 1
ATOM 1493 O O . GLU A 1 193 ? -8.162 3.528 14.730 1.00 91.19 193 GLU A O 1
ATOM 1498 N N . ALA A 1 194 ? -6.319 2.741 13.713 1.00 90.38 194 ALA A N 1
ATOM 1499 C CA . ALA A 1 194 ? -6.446 3.607 12.542 1.00 90.38 194 ALA A CA 1
ATOM 1500 C C . ALA A 1 194 ? -7.686 3.265 11.699 1.00 90.38 194 ALA A C 1
ATOM 1502 O O . ALA A 1 194 ? -8.429 4.170 11.315 1.00 90.38 194 ALA A O 1
ATOM 1503 N N . ASN A 1 195 ? -7.979 1.975 11.484 1.00 90.31 195 ASN A N 1
ATOM 1504 C CA . ASN A 1 195 ? -9.222 1.540 10.835 1.00 90.31 195 ASN A CA 1
ATOM 1505 C C . ASN A 1 195 ? -10.447 2.078 11.585 1.00 90.31 195 ASN A C 1
ATOM 1507 O O . ASN A 1 195 ? -11.350 2.661 10.986 1.00 90.31 195 ASN A O 1
ATOM 1511 N N . LYS A 1 196 ? -10.470 1.937 12.912 1.00 88.56 196 LYS A N 1
ATOM 1512 C CA . LYS A 1 196 ? -11.565 2.427 13.748 1.00 88.56 196 LYS A CA 1
ATOM 1513 C C . LYS A 1 196 ? -11.686 3.943 13.742 1.00 88.56 196 LYS A C 1
ATOM 1515 O O . LYS A 1 196 ? -12.807 4.448 13.715 1.00 88.56 196 LYS A O 1
ATOM 1520 N N . ALA A 1 197 ? -10.568 4.661 13.757 1.00 86.31 197 ALA A N 1
ATOM 1521 C CA . ALA A 1 197 ? -10.554 6.113 13.655 1.00 86.31 197 ALA A CA 1
ATOM 1522 C C . ALA A 1 197 ? -11.092 6.586 12.294 1.00 86.31 197 ALA A C 1
ATOM 1524 O O . ALA A 1 197 ? -11.874 7.531 12.253 1.00 86.31 197 ALA A O 1
ATOM 1525 N N . TYR A 1 198 ? -10.746 5.895 11.203 1.00 84.81 198 TYR A N 1
ATOM 1526 C CA . TYR A 1 198 ? -11.192 6.242 9.853 1.00 84.81 198 TYR A CA 1
ATOM 1527 C C . TYR A 1 198 ? -12.663 5.892 9.593 1.00 84.81 198 TYR A C 1
ATOM 1529 O O . TYR A 1 198 ? -13.442 6.736 9.161 1.00 84.81 198 TYR A O 1
ATOM 1537 N N . TYR A 1 199 ? -13.069 4.651 9.871 1.00 84.06 199 TYR A N 1
ATOM 1538 C CA . TYR A 1 199 ? -14.418 4.159 9.565 1.00 84.06 199 TYR A CA 1
ATOM 1539 C C . TYR A 1 199 ? -15.430 4.421 10.679 1.00 84.06 199 TYR A C 1
ATOM 1541 O O . TYR A 1 199 ? -16.615 4.134 10.511 1.00 84.06 199 TYR A O 1
ATOM 1549 N N . THR A 1 200 ? -14.992 4.933 11.835 1.00 85.25 200 THR A N 1
ATOM 1550 C CA . THR A 1 200 ? -15.800 5.075 13.064 1.00 85.25 200 THR A CA 1
ATOM 1551 C C . THR A 1 200 ? -16.397 3.751 13.570 1.00 85.25 200 THR A C 1
ATOM 1553 O O . THR A 1 200 ? -17.304 3.730 14.401 1.00 85.25 200 THR A O 1
ATOM 1556 N N . GLN A 1 201 ? -15.866 2.626 13.082 1.00 85.62 201 GLN A N 1
ATOM 1557 C CA . GLN A 1 201 ? -16.292 1.257 13.362 1.00 85.62 201 GLN A CA 1
ATOM 1558 C C . GLN A 1 201 ? -15.055 0.377 13.527 1.00 85.62 201 GLN A C 1
ATOM 1560 O O . GLN A 1 201 ? -14.080 0.546 12.804 1.00 85.62 201 GLN A O 1
ATOM 1565 N N . ALA A 1 202 ? -15.088 -0.573 14.461 1.00 88.12 202 ALA A N 1
ATOM 1566 C CA . ALA A 1 202 ? -13.990 -1.518 14.656 1.00 88.12 202 ALA A CA 1
ATOM 1567 C C . ALA A 1 202 ? -13.982 -2.563 13.526 1.00 88.12 202 ALA A C 1
ATOM 1569 O O . ALA A 1 202 ? -14.526 -3.653 13.688 1.00 88.12 202 ALA A O 1
ATOM 1570 N N . LEU A 1 203 ? -13.417 -2.185 12.379 1.00 89.69 203 LEU A N 1
ATOM 1571 C CA . LEU A 1 203 ? -13.306 -3.023 11.190 1.00 89.69 203 LEU A CA 1
ATOM 1572 C C . LEU A 1 203 ? -11.895 -3.595 11.070 1.00 89.69 203 LEU A C 1
ATOM 1574 O O . LEU A 1 203 ? -10.901 -2.884 11.236 1.00 89.69 203 LEU A O 1
ATOM 1578 N N . THR A 1 204 ? -11.822 -4.883 10.754 1.00 92.12 204 THR A N 1
ATOM 1579 C CA . THR A 1 204 ? -10.563 -5.556 10.421 1.00 92.12 204 THR A CA 1
ATOM 1580 C C . THR A 1 204 ? -10.180 -5.285 8.967 1.00 92.12 204 THR A C 1
ATOM 1582 O O . THR A 1 204 ? -11.029 -4.910 8.149 1.00 92.12 204 THR A O 1
ATOM 1585 N N . SER A 1 205 ? -8.921 -5.538 8.604 1.00 90.88 205 SER A N 1
ATOM 1586 C CA . SER A 1 205 ? -8.508 -5.512 7.194 1.00 90.88 205 SER A CA 1
ATOM 1587 C C . SER A 1 205 ? -9.341 -6.480 6.350 1.00 90.88 205 SER A C 1
ATOM 1589 O O . SER A 1 205 ? -9.745 -6.135 5.243 1.00 90.88 205 SER A O 1
ATOM 1591 N N . HIS A 1 206 ? -9.691 -7.654 6.885 1.00 91.12 206 HIS A N 1
ATOM 1592 C CA . HIS A 1 206 ? -10.592 -8.591 6.214 1.00 91.12 206 HIS A CA 1
ATOM 1593 C C . HIS A 1 206 ? -11.955 -7.952 5.892 1.00 91.12 206 HIS A C 1
ATOM 1595 O O . HIS A 1 206 ? -12.438 -8.065 4.764 1.00 91.12 206 HIS A O 1
ATOM 1601 N N . ASP A 1 207 ? -12.584 -7.276 6.857 1.00 90.12 207 ASP A N 1
ATOM 1602 C CA . ASP A 1 207 ? -13.909 -6.665 6.673 1.00 90.12 207 ASP A CA 1
ATOM 1603 C C . ASP A 1 207 ? -13.882 -5.580 5.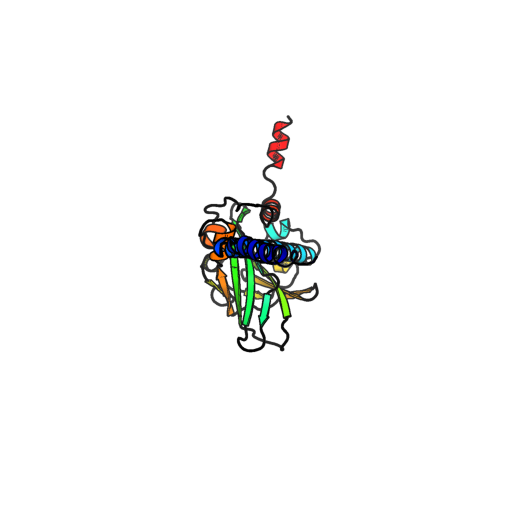592 1.00 90.12 207 ASP A C 1
ATOM 1605 O O . ASP A 1 207 ? -14.714 -5.580 4.679 1.00 90.12 207 ASP A O 1
ATOM 1609 N N . ILE A 1 208 ? -12.867 -4.714 5.651 1.00 88.12 208 ILE A N 1
ATOM 1610 C CA . ILE A 1 208 ? -12.669 -3.610 4.708 1.00 88.12 208 ILE A CA 1
ATOM 1611 C C . ILE A 1 208 ? -12.399 -4.146 3.300 1.00 88.12 208 ILE A C 1
ATOM 1613 O O . ILE A 1 208 ? -13.061 -3.743 2.342 1.00 88.12 208 ILE A O 1
ATOM 1617 N N . LEU A 1 209 ? -11.443 -5.069 3.156 1.00 86.75 209 LEU A N 1
ATOM 1618 C CA . LEU A 1 209 ? -11.007 -5.563 1.850 1.00 86.75 209 LEU A CA 1
ATOM 1619 C C . LEU A 1 209 ? -12.070 -6.456 1.201 1.00 86.75 209 LEU A C 1
ATOM 1621 O O . LEU A 1 209 ? -12.265 -6.380 -0.006 1.00 86.75 209 LEU A O 1
ATOM 1625 N N . THR A 1 210 ? -12.845 -7.229 1.965 1.00 84.56 210 THR A N 1
ATOM 1626 C CA . THR A 1 210 ? -13.955 -8.028 1.404 1.00 84.56 210 THR A CA 1
ATOM 1627 C C . THR A 1 210 ? -15.213 -7.208 1.089 1.00 84.56 210 THR A C 1
ATOM 1629 O O . THR A 1 210 ? -16.203 -7.760 0.608 1.00 84.56 210 THR A O 1
ATOM 1632 N N . GLY A 1 211 ? -15.189 -5.890 1.322 1.00 73.69 211 GLY A N 1
ATOM 1633 C CA . GLY A 1 211 ? -16.288 -4.984 0.986 1.00 73.69 211 GLY A CA 1
ATOM 1634 C C . GLY A 1 211 ? -17.511 -5.129 1.895 1.00 73.69 211 GLY A C 1
ATOM 1635 O O . GLY A 1 211 ? -18.591 -4.630 1.569 1.00 73.69 211 GLY A O 1
ATOM 1636 N N . LYS A 1 212 ? -17.375 -5.799 3.047 1.00 65.06 212 LYS A N 1
ATOM 1637 C CA . LYS A 1 212 ? -18.433 -5.848 4.055 1.00 65.06 212 LYS A CA 1
ATOM 1638 C C . LYS A 1 212 ? -18.431 -4.523 4.817 1.00 65.06 212 LYS A C 1
ATOM 1640 O O . LYS A 1 212 ? -17.598 -4.306 5.681 1.00 65.06 212 LYS A O 1
ATOM 1645 N N . HIS A 1 213 ? -19.419 -3.680 4.511 1.00 52.97 213 HIS A N 1
ATOM 1646 C CA . HIS A 1 213 ? -19.689 -2.383 5.149 1.00 52.97 213 HIS A CA 1
ATOM 1647 C C . HIS A 1 213 ? -18.713 -1.257 4.778 1.00 52.97 213 HIS A C 1
ATOM 1649 O O . HIS A 1 213 ? -17.853 -0.864 5.556 1.00 52.97 213 HIS A O 1
ATOM 1655 N N . LEU A 1 214 ? -18.930 -0.656 3.605 1.00 56.25 214 LEU A N 1
ATOM 1656 C CA . LEU A 1 214 ? -18.264 0.579 3.193 1.00 56.25 214 LEU A CA 1
ATOM 1657 C C . LEU A 1 214 ? -19.281 1.725 3.176 1.00 56.25 214 LEU A C 1
ATOM 1659 O O . LEU A 1 214 ? -19.829 2.078 2.135 1.00 56.25 214 LEU A O 1
ATOM 1663 N N . SER A 1 215 ? -19.550 2.304 4.345 1.00 46.88 215 SER A N 1
ATOM 1664 C CA . SER A 1 215 ? -19.896 3.725 4.373 1.00 46.88 215 SER A CA 1
ATOM 1665 C C . SER A 1 215 ? -18.556 4.454 4.471 1.00 46.88 215 SER A C 1
ATOM 1667 O O . SER A 1 215 ? -17.832 4.183 5.433 1.00 46.88 215 SER A O 1
ATOM 1669 N N . PRO A 1 216 ? -18.173 5.303 3.499 1.00 53.91 216 PRO A N 1
ATOM 1670 C CA . PRO A 1 216 ? -16.966 6.111 3.626 1.00 53.91 216 PRO A CA 1
ATOM 1671 C C . PRO A 1 216 ? -17.016 6.846 4.968 1.00 53.91 216 PRO A C 1
ATOM 1673 O O . PRO A 1 216 ? -18.083 7.341 5.348 1.00 53.91 216 PRO A O 1
ATOM 1676 N N . GLY A 1 217 ? -15.901 6.861 5.700 1.00 47.66 217 GLY A N 1
ATOM 1677 C CA . GLY A 1 217 ? -15.795 7.605 6.952 1.00 47.66 217 GLY A CA 1
ATOM 1678 C C . GLY A 1 217 ? -16.224 9.072 6.787 1.00 47.66 217 GLY A C 1
ATOM 1679 O O . GLY A 1 217 ? -16.257 9.582 5.659 1.00 47.66 217 GLY A O 1
ATOM 1680 N N . PRO A 1 218 ? -16.581 9.756 7.887 1.00 42.69 218 PRO A N 1
ATOM 1681 C CA . PRO A 1 218 ? -16.915 11.173 7.841 1.00 42.69 218 PRO A CA 1
ATOM 1682 C C . PRO A 1 218 ? -15.704 11.920 7.259 1.00 42.69 218 PRO A C 1
ATOM 1684 O O . PRO A 1 218 ? -14.604 11.786 7.779 1.00 42.69 218 PRO A O 1
ATOM 1687 N N . ASP A 1 219 ? -15.914 12.637 6.154 1.00 48.22 219 ASP A N 1
ATOM 1688 C CA . ASP A 1 219 ? -14.907 13.343 5.338 1.00 48.22 219 ASP A CA 1
ATOM 1689 C C . ASP A 1 219 ? -14.208 12.488 4.258 1.00 48.22 219 ASP A C 1
ATOM 1691 O O . ASP A 1 219 ? -12.990 12.305 4.228 1.00 48.22 219 ASP A O 1
ATOM 1695 N N . SER A 1 220 ? -14.985 12.031 3.269 1.00 46.78 220 SER A N 1
ATOM 1696 C CA . SER A 1 220 ? -14.561 11.319 2.047 1.00 46.78 220 SER A CA 1
ATOM 1697 C C . SER A 1 220 ? -13.673 12.130 1.070 1.00 46.78 220 SER A C 1
ATOM 1699 O O . SER A 1 220 ? -13.764 11.956 -0.145 1.00 46.78 220 SER A O 1
ATOM 1701 N N . GLY A 1 221 ? -12.809 13.012 1.581 1.00 49.47 221 GLY A N 1
ATOM 1702 C CA . GLY A 1 221 ? -11.831 13.815 0.835 1.00 49.47 221 GLY A CA 1
ATOM 1703 C C . GLY A 1 221 ? -10.435 13.188 0.686 1.00 49.47 221 GLY A C 1
ATOM 1704 O O . GLY A 1 221 ? -9.583 13.788 0.044 1.00 49.47 221 GLY A O 1
ATOM 1705 N N . GLY A 1 222 ? -10.186 12.003 1.254 1.00 64.19 222 GLY A N 1
ATOM 1706 C CA . GLY A 1 222 ? -8.915 11.272 1.122 1.00 64.19 222 GLY A CA 1
ATOM 1707 C C . GLY A 1 222 ? -8.895 10.300 -0.072 1.00 64.19 222 GLY A C 1
ATOM 1708 O O . GLY A 1 222 ? -9.065 10.702 -1.223 1.00 64.19 222 GLY A O 1
ATOM 1709 N N . PHE A 1 223 ? -8.778 8.986 0.184 1.00 64.31 223 PHE A N 1
ATOM 1710 C CA . PHE A 1 223 ? -8.756 7.933 -0.855 1.00 64.31 223 PHE A CA 1
ATOM 1711 C C . PHE A 1 223 ? -10.054 7.761 -1.644 1.00 64.31 223 PHE A C 1
ATOM 1713 O O . PHE A 1 223 ? -10.010 7.178 -2.724 1.00 64.31 223 PHE A O 1
ATOM 1720 N N . GLY A 1 224 ? -11.186 8.282 -1.160 1.00 64.56 224 GLY A N 1
ATOM 1721 C CA . GLY A 1 224 ? -12.476 8.182 -1.848 1.00 64.56 224 GLY A CA 1
ATOM 1722 C C . GLY A 1 224 ? -12.407 8.673 -3.295 1.00 64.56 224 GLY A C 1
ATOM 1723 O O . GLY A 1 224 ? -12.911 8.002 -4.189 1.00 64.56 224 GLY A O 1
ATOM 1724 N N . GLY A 1 225 ? -11.697 9.776 -3.557 1.00 65.88 225 GLY A N 1
ATOM 1725 C CA . GLY A 1 225 ? -11.503 10.296 -4.913 1.00 65.88 225 GLY A CA 1
ATOM 1726 C C . GLY A 1 225 ? -10.638 9.397 -5.805 1.00 65.88 225 GLY A C 1
ATOM 1727 O O . GLY A 1 225 ? -10.940 9.237 -6.984 1.00 65.88 225 GLY A O 1
ATOM 1728 N N . ILE A 1 226 ? -9.586 8.771 -5.263 1.00 68.62 226 ILE A N 1
ATOM 1729 C CA . ILE A 1 226 ? -8.751 7.820 -6.019 1.00 68.62 226 ILE A CA 1
ATOM 1730 C C . ILE A 1 226 ? -9.495 6.514 -6.260 1.00 68.62 226 ILE A C 1
ATOM 1732 O O . ILE A 1 226 ? -9.527 6.058 -7.391 1.00 68.62 226 ILE A O 1
ATOM 1736 N N . ILE A 1 227 ? -10.149 5.956 -5.244 1.00 70.44 227 ILE A N 1
ATOM 1737 C CA . ILE A 1 227 ? -10.974 4.753 -5.378 1.00 70.44 227 ILE A CA 1
ATOM 1738 C C . ILE A 1 227 ? -12.098 4.999 -6.388 1.00 70.44 227 ILE A C 1
ATOM 1740 O O . ILE A 1 227 ? -12.339 4.158 -7.242 1.00 70.44 227 ILE A O 1
ATOM 1744 N N . THR A 1 228 ? -12.726 6.178 -6.371 1.00 69.25 228 THR A N 1
ATOM 1745 C CA . THR A 1 228 ? -13.736 6.565 -7.371 1.00 69.25 228 THR A CA 1
ATOM 1746 C C . THR A 1 228 ? -13.141 6.636 -8.779 1.00 69.25 228 THR A C 1
ATOM 1748 O O . THR A 1 228 ? -13.748 6.120 -9.713 1.00 69.25 228 THR A O 1
ATOM 1751 N N . ARG A 1 229 ? -11.940 7.215 -8.945 1.00 70.50 229 ARG A N 1
ATOM 1752 C CA . ARG A 1 229 ? -11.217 7.211 -10.230 1.00 70.50 229 ARG A CA 1
ATOM 1753 C C . ARG A 1 229 ? -10.894 5.784 -10.688 1.00 70.50 229 ARG A C 1
ATOM 1755 O O . ARG A 1 229 ? -11.244 5.421 -11.801 1.00 70.50 229 ARG A O 1
ATOM 1762 N N . MET A 1 230 ? -10.323 4.964 -9.806 1.00 68.06 230 MET A N 1
ATOM 1763 C CA . MET A 1 230 ? -9.955 3.568 -10.070 1.00 68.06 230 MET A CA 1
ATOM 1764 C C . MET A 1 230 ? -11.168 2.662 -10.334 1.00 68.06 230 MET A C 1
ATOM 1766 O O . MET A 1 230 ? -11.035 1.648 -11.015 1.00 68.06 230 MET A O 1
ATOM 1770 N N . ASN A 1 231 ? -12.340 3.015 -9.801 1.00 67.06 231 ASN A N 1
ATOM 1771 C CA . ASN A 1 231 ? -13.601 2.314 -10.038 1.00 67.06 231 ASN A CA 1
ATOM 1772 C C . ASN A 1 231 ? -14.286 2.723 -11.341 1.00 67.06 231 ASN A C 1
ATOM 1774 O O . ASN A 1 231 ? -15.188 2.010 -11.774 1.00 67.06 231 ASN A O 1
ATOM 1778 N N . GLY A 1 232 ? -13.858 3.827 -11.966 1.00 56.69 232 GLY A N 1
ATOM 1779 C CA . GLY A 1 232 ? -14.568 4.464 -13.069 1.00 56.69 232 GLY A CA 1
ATOM 1780 C C . GLY A 1 232 ? -15.919 5.014 -12.600 1.00 56.69 232 GLY A C 1
ATOM 1781 O O . GLY A 1 232 ? -16.714 4.313 -11.988 1.00 56.69 232 GLY A O 1
ATOM 1782 N N . PHE A 1 233 ? -16.209 6.286 -12.865 1.00 46.12 233 PHE A N 1
ATOM 1783 C CA . PHE A 1 233 ? -17.488 6.915 -12.508 1.00 46.12 233 PHE A CA 1
ATOM 1784 C C . PHE A 1 233 ? -18.707 6.101 -13.006 1.00 46.12 233 PHE A C 1
ATOM 1786 O O . PHE A 1 233 ? -18.944 6.086 -14.214 1.00 46.12 233 PHE A O 1
ATOM 1793 N N . PRO A 1 234 ? -19.566 5.531 -12.133 1.00 46.00 234 PRO A N 1
ATOM 1794 C CA . PRO A 1 234 ? -20.853 4.979 -12.567 1.00 46.00 234 PRO A CA 1
ATOM 1795 C C . PRO A 1 234 ? -21.899 6.079 -12.845 1.00 46.00 234 PRO A C 1
ATOM 1797 O O . PRO A 1 234 ? -22.911 5.828 -13.494 1.00 46.00 234 PRO A O 1
ATOM 1800 N N . GLU A 1 235 ? -21.684 7.307 -12.349 1.00 44.59 235 GLU A N 1
ATOM 1801 C CA . GLU A 1 235 ? -22.685 8.391 -12.359 1.00 44.59 235 GLU A CA 1
ATOM 1802 C C . GLU A 1 235 ? -22.741 9.229 -13.649 1.00 44.59 235 GLU A C 1
ATOM 1804 O O . GLU A 1 235 ? -23.733 9.924 -13.888 1.00 44.59 235 GLU A O 1
ATOM 1809 N N . PHE A 1 236 ? -21.735 9.159 -14.525 1.00 42.47 236 PHE A N 1
ATOM 1810 C CA . PHE A 1 236 ? -21.754 9.950 -15.765 1.00 42.47 236 PHE A CA 1
ATOM 1811 C C . PHE A 1 236 ? -22.751 9.404 -16.805 1.00 42.47 236 PHE A C 1
ATOM 1813 O O . PHE A 1 236 ? -23.413 10.182 -17.490 1.00 42.47 236 PHE A O 1
ATOM 1820 N N . GLU A 1 237 ? -22.948 8.084 -16.851 1.00 43.12 237 GLU A N 1
ATOM 1821 C CA . GLU A 1 237 ? -23.928 7.419 -17.729 1.00 43.12 237 GLU A CA 1
ATOM 1822 C C . GLU A 1 237 ? -25.381 7.759 -17.342 1.00 43.12 237 GLU A C 1
ATOM 1824 O O . GLU A 1 237 ? -26.224 8.029 -18.199 1.00 43.12 237 GLU A O 1
ATOM 1829 N N . GLN A 1 238 ? -25.682 7.852 -16.042 1.00 46.75 238 GLN A N 1
ATOM 1830 C CA . GLN A 1 238 ? -27.037 8.173 -15.565 1.00 46.75 238 GLN A CA 1
ATOM 1831 C C . GLN A 1 238 ? -27.410 9.648 -15.754 1.00 46.75 238 GLN A C 1
ATOM 1833 O O . GLN A 1 238 ? -28.592 9.989 -15.841 1.00 46.75 238 GLN A O 1
ATOM 1838 N N . THR A 1 239 ? -26.412 10.529 -15.829 1.00 43.09 239 THR A N 1
ATOM 1839 C CA . THR A 1 239 ? -26.641 11.959 -16.058 1.00 43.09 239 THR A CA 1
ATOM 1840 C C . THR A 1 239 ? -26.938 12.240 -17.535 1.00 43.09 239 THR A C 1
ATOM 1842 O O . THR A 1 239 ? -27.742 13.121 -17.825 1.00 43.09 239 THR A O 1
ATOM 1845 N N . MET A 1 240 ? -26.389 11.445 -18.463 1.00 43.56 240 MET A N 1
ATOM 1846 C CA . MET A 1 240 ? -26.690 11.543 -19.900 1.00 43.56 240 MET A CA 1
ATOM 1847 C C . MET A 1 240 ? -28.081 10.999 -20.260 1.00 43.56 240 MET A C 1
ATOM 1849 O O . MET A 1 240 ? -28.776 11.606 -21.066 1.00 43.56 240 MET A O 1
ATOM 1853 N N . GLN A 1 241 ? -28.550 9.929 -19.607 1.00 49.91 241 GLN A N 1
ATOM 1854 C CA . GLN A 1 241 ? -29.897 9.374 -19.840 1.00 49.91 241 GLN A CA 1
ATOM 1855 C C . GLN A 1 241 ? -31.050 10.210 -19.262 1.00 49.91 241 GLN A C 1
ATOM 1857 O O . GLN A 1 241 ? -32.211 9.931 -19.545 1.00 49.91 241 GLN A O 1
ATOM 1862 N N . ARG A 1 242 ? -30.765 11.228 -18.442 1.00 49.81 242 ARG A N 1
ATOM 1863 C CA . ARG A 1 242 ? -31.785 12.155 -17.918 1.00 49.81 242 ARG A CA 1
ATOM 1864 C C . ARG A 1 242 ? -31.972 13.396 -18.806 1.00 49.81 242 ARG A C 1
ATOM 1866 O O . ARG A 1 242 ? -32.844 14.212 -18.520 1.00 49.81 242 ARG A O 1
ATOM 1873 N N . VAL A 1 243 ? -31.144 13.564 -19.839 1.00 53.28 243 VAL A N 1
ATOM 1874 C CA . VAL A 1 243 ? -31.159 14.738 -20.734 1.00 53.28 243 VAL A CA 1
ATOM 1875 C C . VAL A 1 243 ? -31.745 14.409 -22.120 1.00 53.28 243 VAL A C 1
ATOM 1877 O O . VAL A 1 243 ? -31.839 15.296 -22.966 1.00 53.28 243 VAL A O 1
ATOM 1880 N N . GLU A 1 244 ? -32.218 13.179 -22.334 1.00 45.88 244 GLU A N 1
ATOM 1881 C CA . GLU A 1 244 ? -33.108 12.817 -23.454 1.00 45.88 244 GLU A CA 1
ATOM 1882 C C . GLU A 1 244 ? -34.582 12.839 -23.021 1.00 45.88 244 GLU A C 1
ATOM 1884 O O . GLU A 1 244 ? -35.422 13.282 -23.839 1.00 45.88 244 GLU A O 1
#